Protein AF-A0A7U6KEE7-F1 (afdb_monomer)

Foldseek 3Di:
DVVVVVVVVVVVVVVVVVVVVVVVVVVVVVVVVCDDPDDDDDDDPPDAFADAQQAWEKEWEAEPVGHTLDIDTDHDDPVRGRDGQVRVQVVVVVVCVVCVVVCQLQQWDDKHFPDRDPRYTYIYTYGHNVRHAAQWKWADDPQFIWIAGPVNPHTPDTDPQGLVQDDPSVNSNRHVMDGHHDPVSVVVVVVVRVD

Nearest PDB structures (foldseek):
  2vh2-assembly2_B  TM=4.086E-01  e=2.929E+00  Yersinia enterocolitica
  3r2t-assembly1_B-2  TM=3.592E-01  e=4.517E+00  Staphylococcus aureus subsp. aureus NCTC 8325
  8sqa-assembly1_A  TM=3.709E-01  e=5.785E+00  Escherichia coli

Sequence (195 aa):
MKKAYIYAISFFSVLALFTMLYFISFRMVVENQTAPVLSYTKSDPDSVPVVTSSTKYIVQMYNSNGKKLSEKVLPLPKAYLGLSRQKLTGYLDKLHKKNSKDEAKEGFLSEKIITLGPTDLIVRRTYDINKVSYEYYLTSVDGFIVVYEKDRKTIFDQTDIATTSLGVSDREQLDNGICVKDKRELYFMLESYSS

pLDDT: mean 84.05, std 14.38, range [33.62, 97.0]

Structure (mmCIF, N/CA/C/O backbone):
data_AF-A0A7U6KEE7-F1
#
_entry.id   AF-A0A7U6KEE7-F1
#
loop_
_atom_site.group_PDB
_atom_site.id
_atom_site.type_symbol
_atom_site.label_atom_id
_atom_site.label_alt_id
_atom_site.label_comp_id
_atom_site.label_asym_id
_atom_site.label_entity_id
_atom_site.label_seq_id
_atom_site.pdbx_PDB_ins_code
_atom_site.Cartn_x
_atom_site.Cartn_y
_atom_site.Cartn_z
_atom_site.occupancy
_atom_site.B_iso_or_equiv
_atom_site.auth_seq_id
_atom_site.auth_comp_id
_atom_site.auth_asym_id
_atom_site.auth_atom_id
_atom_site.pdbx_PDB_model_num
ATOM 1 N N . MET A 1 1 ? 59.336 23.519 21.767 1.00 58.94 1 MET A N 1
ATOM 2 C CA . MET A 1 1 ? 58.975 23.224 20.358 1.00 58.94 1 MET A CA 1
ATOM 3 C C . MET A 1 1 ? 58.630 21.754 20.083 1.00 58.94 1 MET A C 1
ATOM 5 O O . MET A 1 1 ? 57.692 21.517 19.340 1.00 58.94 1 MET A O 1
ATOM 9 N N . LYS A 1 2 ? 59.284 20.759 20.710 1.00 58.56 2 LYS A N 1
ATOM 10 C CA . LYS A 1 2 ? 59.030 19.324 20.433 1.00 58.56 2 LYS A CA 1
ATOM 11 C C . LYS A 1 2 ? 57.603 18.827 20.752 1.00 58.56 2 LYS A C 1
ATOM 13 O O . LYS A 1 2 ? 57.068 18.021 20.009 1.00 58.56 2 LYS A O 1
ATOM 18 N N . LYS A 1 3 ? 56.959 19.334 21.816 1.00 60.84 3 LYS A N 1
ATOM 19 C CA . LYS A 1 3 ? 55.602 18.903 22.223 1.00 60.84 3 LYS A CA 1
ATOM 20 C C . LYS A 1 3 ? 54.492 19.393 21.281 1.00 60.84 3 LYS A C 1
ATOM 22 O O . LYS A 1 3 ? 53.560 18.651 21.019 1.00 60.84 3 LYS A O 1
ATOM 27 N N . ALA A 1 4 ? 54.615 20.601 20.726 1.00 71.31 4 ALA A N 1
ATOM 28 C CA . ALA A 1 4 ? 53.635 21.153 19.785 1.00 71.31 4 ALA A CA 1
ATOM 29 C C . ALA A 1 4 ? 53.582 20.363 18.463 1.00 71.31 4 ALA A C 1
ATOM 31 O O . ALA A 1 4 ? 52.510 20.144 17.913 1.00 71.31 4 ALA A O 1
ATOM 32 N N . TYR A 1 5 ? 54.735 19.871 18.001 1.00 77.62 5 TYR A N 1
ATOM 33 C CA . TYR A 1 5 ? 54.832 19.031 16.807 1.00 77.62 5 TYR A CA 1
ATOM 34 C C . TYR A 1 5 ? 54.151 17.665 16.993 1.00 77.62 5 TYR A C 1
ATOM 36 O O . TYR A 1 5 ? 53.479 17.181 16.088 1.00 77.62 5 TYR A O 1
ATOM 44 N N . ILE A 1 6 ? 54.248 17.085 18.195 1.00 76.38 6 ILE A N 1
ATOM 45 C CA . ILE A 1 6 ? 53.581 15.820 18.540 1.00 76.38 6 ILE A CA 1
ATOM 46 C C . ILE A 1 6 ? 52.052 15.962 18.440 1.00 76.38 6 ILE A C 1
ATOM 48 O O . ILE A 1 6 ? 51.403 15.101 17.851 1.00 76.38 6 ILE A O 1
ATOM 52 N N . TYR A 1 7 ? 51.485 17.070 18.931 1.00 78.56 7 TYR A N 1
ATOM 53 C CA . TYR A 1 7 ? 50.042 17.329 18.833 1.00 78.56 7 TYR A CA 1
ATOM 54 C C . TYR A 1 7 ? 49.573 17.640 17.402 1.00 78.56 7 TYR A C 1
ATOM 56 O O . TYR A 1 7 ? 48.477 17.247 17.008 1.00 78.56 7 TYR A O 1
ATOM 64 N N . ALA A 1 8 ? 50.402 18.311 16.598 1.00 75.81 8 ALA A N 1
ATOM 65 C CA . ALA A 1 8 ? 50.080 18.585 15.197 1.00 75.81 8 ALA A CA 1
ATOM 66 C C . ALA A 1 8 ? 50.038 17.296 14.355 1.00 75.81 8 ALA A C 1
ATOM 68 O O . ALA A 1 8 ? 49.132 17.119 13.540 1.00 75.81 8 ALA A O 1
ATOM 69 N N . ILE A 1 9 ? 50.968 16.363 14.592 1.00 80.00 9 ILE A N 1
ATOM 70 C CA . ILE A 1 9 ? 50.970 15.057 13.917 1.00 80.00 9 ILE A CA 1
ATOM 71 C C . ILE A 1 9 ? 49.770 14.214 14.347 1.00 80.00 9 ILE A C 1
ATOM 73 O O . ILE A 1 9 ? 49.131 13.600 13.493 1.00 80.00 9 ILE A O 1
ATOM 77 N N . SER A 1 10 ? 49.429 14.199 15.641 1.00 80.62 10 SER A N 1
ATOM 78 C CA . SER A 1 10 ? 48.272 13.432 16.115 1.00 80.62 10 SER A CA 1
ATOM 79 C C . SER A 1 10 ? 46.950 13.970 15.562 1.00 80.62 10 SER A C 1
ATOM 81 O O . SER A 1 10 ? 46.022 13.206 15.327 1.00 80.62 10 SER A O 1
ATOM 83 N N . PHE A 1 11 ? 46.849 15.279 15.319 1.00 84.69 11 PHE A N 1
ATOM 84 C CA . PHE A 1 11 ? 45.672 15.864 14.677 1.00 84.69 11 PHE A CA 1
ATOM 85 C C . PHE A 1 11 ? 45.544 15.428 13.209 1.00 84.69 11 PHE A C 1
ATOM 87 O O . PHE A 1 11 ? 44.463 15.042 12.762 1.00 84.69 11 PHE A O 1
ATOM 94 N N . PHE A 1 12 ? 46.658 15.421 12.469 1.00 84.19 12 PHE A N 1
ATOM 95 C CA . PHE A 1 12 ? 46.670 14.997 11.067 1.00 84.19 12 PHE A CA 1
ATOM 96 C C . PHE A 1 12 ? 46.399 13.497 10.899 1.00 84.19 12 PHE A C 1
ATOM 98 O O . PHE A 1 12 ? 45.705 13.103 9.961 1.00 84.19 12 PHE A O 1
ATOM 105 N N . SER A 1 13 ? 46.896 12.660 11.816 1.00 82.31 13 SER A N 1
ATOM 106 C CA . SER A 1 13 ? 46.637 11.218 11.778 1.00 82.31 13 SER A CA 1
ATOM 107 C C . SER A 1 13 ? 45.166 10.895 12.033 1.00 82.31 13 SER A C 1
ATOM 109 O O . SER A 1 13 ? 44.601 10.064 11.325 1.00 82.31 13 SER A O 1
ATOM 111 N N . VAL A 1 14 ? 44.517 11.594 12.970 1.00 88.00 14 VAL A N 1
ATOM 112 C CA . VAL A 1 14 ? 43.079 11.444 13.236 1.00 88.00 14 VAL A CA 1
ATOM 113 C C . VAL A 1 14 ? 42.252 11.883 12.027 1.00 88.00 14 VAL A C 1
ATOM 115 O O . VAL A 1 14 ? 41.335 11.166 11.627 1.00 88.00 14 VAL A O 1
ATOM 118 N N . LEU A 1 15 ? 42.600 13.006 11.390 1.00 87.50 15 LEU A N 1
ATOM 119 C CA . LEU A 1 15 ? 41.897 13.483 10.195 1.00 87.50 15 LEU A CA 1
ATOM 120 C C . LEU A 1 15 ? 42.012 12.488 9.028 1.00 87.50 15 LEU A C 1
ATOM 122 O O . LEU A 1 15 ? 41.009 12.171 8.388 1.00 87.50 15 LEU A O 1
ATOM 126 N N . ALA A 1 16 ? 43.207 11.937 8.795 1.00 87.44 16 ALA A N 1
ATOM 127 C CA . ALA A 1 16 ? 43.417 10.902 7.786 1.00 87.44 16 ALA A CA 1
ATOM 128 C C . ALA A 1 16 ? 42.562 9.653 8.069 1.00 87.44 16 ALA A C 1
ATOM 130 O O . ALA A 1 16 ? 41.918 9.124 7.162 1.00 87.44 16 ALA A O 1
ATOM 131 N N . LEU A 1 17 ? 42.475 9.236 9.335 1.00 89.56 17 LEU A N 1
ATOM 132 C CA . LEU A 1 17 ? 41.661 8.099 9.767 1.00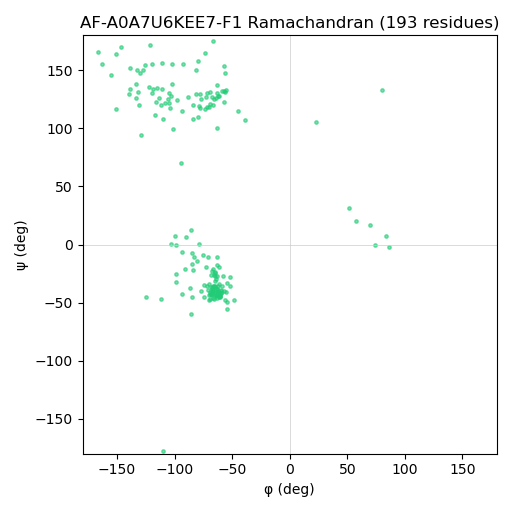 89.56 17 LEU A CA 1
ATOM 133 C C . LEU A 1 17 ? 40.169 8.335 9.481 1.00 89.56 17 LEU A C 1
ATOM 135 O O . LEU A 1 17 ? 39.517 7.476 8.890 1.00 89.56 17 LEU A O 1
ATOM 139 N N . PHE A 1 18 ? 39.645 9.526 9.786 1.00 90.25 18 PHE A N 1
ATOM 140 C CA . PHE A 1 18 ? 38.264 9.896 9.451 1.00 90.25 18 PHE A CA 1
ATOM 141 C C . PHE A 1 18 ? 37.994 9.886 7.943 1.00 90.25 18 PHE A C 1
ATOM 143 O O . PHE A 1 18 ? 36.958 9.375 7.516 1.00 90.25 18 PHE A O 1
ATOM 150 N N . THR A 1 19 ? 38.920 10.388 7.119 1.00 89.44 19 THR A N 1
ATOM 151 C CA . THR A 1 19 ? 38.752 10.348 5.655 1.00 89.44 19 THR A CA 1
ATOM 152 C C . THR A 1 19 ? 38.784 8.924 5.104 1.00 89.44 19 THR A C 1
ATOM 154 O O . THR A 1 19 ? 38.016 8.600 4.198 1.00 89.44 19 THR A O 1
ATOM 157 N N . MET A 1 20 ? 39.609 8.049 5.686 1.00 88.88 20 MET A N 1
ATOM 158 C CA . MET A 1 20 ? 39.683 6.645 5.292 1.00 88.88 20 MET A CA 1
ATOM 159 C C . MET A 1 20 ? 38.400 5.898 5.674 1.00 88.88 20 MET A C 1
ATOM 161 O O . MET A 1 20 ? 37.850 5.171 4.851 1.00 88.88 20 MET A O 1
ATOM 165 N N . LEU A 1 21 ? 37.868 6.137 6.878 1.00 91.00 21 LEU A N 1
ATOM 166 C CA . LEU A 1 21 ? 36.586 5.579 7.326 1.00 91.00 21 LEU A CA 1
ATOM 167 C C . LEU A 1 21 ? 35.412 6.070 6.473 1.00 91.00 21 LEU A C 1
ATOM 169 O O . LEU A 1 21 ? 34.545 5.274 6.106 1.00 91.00 21 LEU A O 1
ATOM 173 N N . TYR A 1 22 ? 35.401 7.356 6.114 1.00 87.44 22 TYR A N 1
ATOM 174 C CA . TYR A 1 22 ? 34.417 7.916 5.188 1.00 87.44 22 TYR A CA 1
ATOM 175 C C . TYR A 1 22 ? 34.500 7.238 3.813 1.00 87.44 22 TYR A C 1
ATOM 177 O O . TYR A 1 22 ? 33.477 6.833 3.263 1.00 87.44 22 TYR A O 1
ATOM 185 N N . PHE A 1 23 ? 35.710 7.032 3.285 1.00 88.88 23 PHE A N 1
ATOM 186 C CA . PHE A 1 23 ? 35.918 6.372 1.995 1.00 88.88 23 PHE A CA 1
ATOM 187 C C . PHE A 1 23 ? 35.508 4.892 2.006 1.00 88.88 23 PHE A C 1
ATOM 189 O O . PHE A 1 23 ? 34.875 4.429 1.059 1.00 88.88 23 PHE A O 1
ATOM 196 N N . ILE A 1 24 ? 35.813 4.154 3.078 1.00 81.38 24 ILE A N 1
ATOM 197 C CA . ILE A 1 24 ? 35.388 2.755 3.256 1.00 81.38 24 ILE A CA 1
ATOM 198 C C . ILE A 1 24 ? 33.863 2.668 3.361 1.00 81.38 24 ILE A C 1
ATOM 200 O O . ILE A 1 24 ? 33.251 1.818 2.720 1.00 81.38 24 ILE A O 1
ATOM 204 N N . SER A 1 25 ? 33.236 3.580 4.109 1.00 81.75 25 SER A N 1
ATOM 205 C CA . SER A 1 25 ? 31.774 3.648 4.225 1.00 81.75 25 SER A CA 1
ATOM 206 C C . SER A 1 25 ? 31.124 3.954 2.873 1.00 81.75 25 SER A C 1
ATOM 208 O O . SER A 1 25 ? 30.162 3.297 2.484 1.00 81.75 25 SER A O 1
ATOM 210 N N . PHE A 1 26 ? 31.690 4.897 2.114 1.00 78.44 26 PHE A N 1
ATOM 211 C CA . PHE A 1 26 ? 31.249 5.210 0.756 1.00 78.44 26 PHE A CA 1
ATOM 212 C C . PHE A 1 26 ? 31.393 4.001 -0.182 1.00 78.44 26 PHE A C 1
ATOM 214 O O . PHE A 1 26 ? 30.456 3.676 -0.907 1.00 78.44 26 PHE A O 1
ATOM 221 N N . ARG A 1 27 ? 32.525 3.284 -0.124 1.00 78.00 27 ARG A N 1
ATOM 222 C CA . ARG A 1 27 ? 32.748 2.042 -0.882 1.00 78.00 27 ARG A CA 1
ATOM 223 C C . ARG A 1 27 ? 31.744 0.955 -0.514 1.00 78.00 27 ARG A C 1
ATOM 225 O O . ARG A 1 27 ? 31.169 0.378 -1.423 1.00 78.00 27 ARG A O 1
ATOM 232 N N . MET A 1 28 ? 31.467 0.737 0.772 1.00 69.75 28 MET A N 1
ATOM 233 C CA . MET A 1 28 ? 30.472 -0.247 1.213 1.00 69.75 28 MET A CA 1
ATOM 234 C C . MET A 1 28 ? 29.047 0.113 0.778 1.00 69.75 28 MET A C 1
ATOM 236 O O . MET A 1 28 ? 28.286 -0.780 0.424 1.00 69.75 28 MET A O 1
ATOM 240 N N . VAL A 1 29 ? 28.673 1.397 0.740 1.00 68.06 29 VAL A N 1
ATOM 241 C CA . VAL A 1 29 ? 27.368 1.831 0.198 1.00 68.06 29 VAL A CA 1
ATOM 242 C C . VAL A 1 29 ? 27.283 1.608 -1.315 1.00 68.06 29 VAL A C 1
ATOM 244 O O . VAL A 1 29 ? 26.225 1.218 -1.805 1.00 68.06 29 VAL A O 1
ATOM 247 N N . VAL A 1 30 ? 28.378 1.825 -2.052 1.00 63.59 30 VAL A N 1
ATOM 248 C CA . VAL A 1 30 ? 28.455 1.542 -3.497 1.00 63.59 30 VAL A CA 1
ATOM 249 C C . VAL A 1 30 ? 28.430 0.031 -3.768 1.00 63.59 30 VAL A C 1
ATOM 251 O O . VAL A 1 30 ? 27.731 -0.414 -4.672 1.00 63.59 30 VAL A O 1
ATOM 254 N N . GLU A 1 31 ? 29.129 -0.765 -2.961 1.00 54.34 31 GLU A N 1
ATOM 255 C CA . GLU A 1 31 ? 29.234 -2.221 -3.113 1.00 54.34 31 GLU A CA 1
ATOM 256 C C . GLU A 1 31 ? 27.951 -2.956 -2.677 1.00 54.34 31 GLU A C 1
ATOM 258 O O . GLU A 1 31 ? 27.515 -3.881 -3.359 1.00 54.34 31 GLU A O 1
ATOM 263 N N . ASN A 1 32 ? 27.242 -2.479 -1.644 1.00 51.09 32 ASN A N 1
ATOM 264 C CA . ASN A 1 32 ? 25.907 -2.984 -1.279 1.00 51.09 32 ASN A CA 1
ATOM 265 C C . ASN A 1 32 ? 24.796 -2.583 -2.270 1.00 51.09 32 ASN A C 1
ATOM 267 O O . ASN A 1 32 ? 23.686 -3.108 -2.178 1.00 51.09 32 ASN A O 1
ATOM 271 N N . GLN A 1 33 ? 25.057 -1.669 -3.212 1.00 47.28 33 GLN A N 1
ATOM 272 C CA . GLN A 1 33 ? 24.157 -1.412 -4.347 1.00 47.28 33 GLN A CA 1
ATOM 273 C C . GLN A 1 33 ? 24.410 -2.373 -5.520 1.00 47.28 33 GLN A C 1
ATOM 275 O O . GLN A 1 33 ? 23.528 -2.553 -6.359 1.00 47.28 33 GLN A O 1
ATOM 280 N N . THR A 1 34 ? 25.560 -3.051 -5.553 1.00 41.91 34 THR A N 1
ATOM 281 C CA . THR A 1 34 ? 25.852 -4.147 -6.484 1.00 41.91 34 THR A CA 1
ATOM 282 C C . THR A 1 34 ? 25.528 -5.499 -5.848 1.00 41.91 34 THR A C 1
ATOM 284 O O . THR A 1 34 ? 26.407 -6.301 -5.551 1.00 41.91 34 THR A O 1
ATOM 287 N N . ALA A 1 35 ? 24.236 -5.778 -5.655 1.00 43.38 35 ALA A N 1
ATOM 288 C CA . ALA A 1 35 ? 23.765 -7.160 -5.549 1.00 43.38 35 ALA A CA 1
ATOM 289 C C . ALA A 1 35 ? 24.185 -7.942 -6.819 1.00 43.38 35 ALA A C 1
ATOM 291 O O . ALA A 1 35 ? 24.276 -7.333 -7.892 1.00 43.38 35 ALA A O 1
ATOM 292 N N . PRO A 1 36 ? 24.467 -9.259 -6.733 1.00 36.31 36 PRO A N 1
ATOM 293 C CA . PRO A 1 36 ? 25.058 -10.018 -7.830 1.00 36.31 36 PRO A CA 1
ATOM 294 C C . PRO A 1 36 ? 24.187 -9.907 -9.080 1.00 36.31 36 PRO A C 1
ATOM 296 O O . PRO A 1 36 ? 23.001 -10.239 -9.062 1.00 36.31 36 PRO A O 1
ATOM 299 N N . VAL A 1 37 ? 24.790 -9.425 -10.167 1.00 40.38 37 VAL A N 1
ATOM 300 C CA . VAL A 1 37 ? 24.161 -9.369 -11.483 1.00 40.38 37 VAL A CA 1
ATOM 301 C C . VAL A 1 37 ? 23.885 -10.804 -11.920 1.00 40.38 37 VAL A C 1
ATOM 303 O O . VAL A 1 37 ? 24.784 -11.519 -12.359 1.00 40.38 37 VAL A O 1
ATOM 306 N N . LEU A 1 38 ? 22.635 -11.239 -11.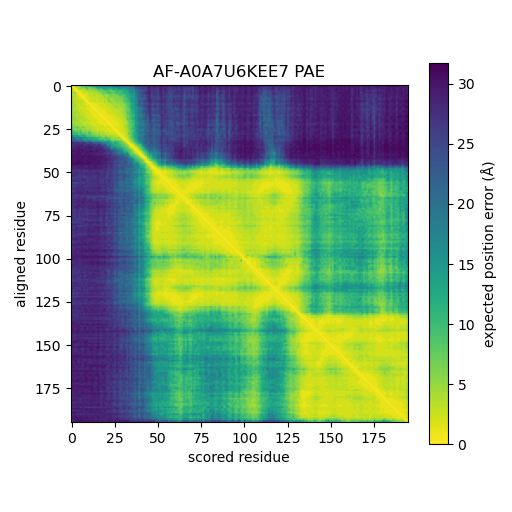759 1.00 35.12 38 LEU A N 1
ATOM 307 C CA . LEU A 1 38 ? 22.155 -12.480 -12.343 1.00 35.12 38 LEU A CA 1
ATOM 308 C C . LEU A 1 38 ? 22.247 -12.338 -13.869 1.00 35.12 38 LEU A C 1
ATOM 310 O O . LEU A 1 38 ? 21.793 -11.351 -14.444 1.00 35.12 38 LEU A O 1
ATOM 314 N N . SER A 1 39 ? 22.889 -13.313 -14.500 1.00 33.62 39 SER A N 1
ATOM 315 C CA . SER A 1 39 ? 23.199 -13.375 -15.927 1.00 33.62 39 SER A CA 1
ATOM 316 C C . SER A 1 39 ? 22.024 -12.978 -16.830 1.00 33.62 39 SER A C 1
ATOM 318 O O . SER A 1 39 ? 21.029 -13.702 -16.912 1.00 33.62 39 SER A O 1
ATOM 320 N N . TYR A 1 40 ? 22.169 -11.878 -17.572 1.00 36.38 40 TYR A N 1
ATOM 321 C CA . TYR A 1 40 ? 21.265 -11.530 -18.665 1.00 36.38 40 TYR A CA 1
ATOM 322 C C . TYR A 1 40 ? 21.535 -12.457 -19.856 1.00 36.38 40 TYR A C 1
ATOM 324 O O . TYR A 1 40 ? 22.627 -12.473 -20.427 1.00 36.38 40 TYR A O 1
ATOM 332 N N . THR A 1 41 ? 20.540 -13.264 -20.220 1.00 34.00 41 THR A N 1
ATOM 333 C CA . THR A 1 41 ? 20.536 -14.008 -21.483 1.00 34.00 41 THR A CA 1
ATOM 334 C C . THR A 1 41 ? 20.523 -13.011 -22.646 1.00 34.00 41 THR A C 1
ATOM 336 O O . THR A 1 41 ? 19.818 -12.010 -22.591 1.00 34.00 41 THR A O 1
ATOM 339 N N . LYS A 1 42 ? 21.334 -13.283 -23.677 1.00 41.91 42 LYS A N 1
ATOM 340 C CA . LYS A 1 42 ? 21.553 -12.458 -24.879 1.00 41.91 42 LYS A CA 1
ATOM 341 C C . LYS A 1 42 ? 20.274 -11.793 -25.422 1.00 41.91 42 LYS A C 1
ATOM 343 O O . LYS A 1 42 ? 19.489 -12.440 -26.108 1.00 41.91 42 LYS A O 1
ATOM 348 N N . SER A 1 43 ? 20.159 -10.484 -25.240 1.00 39.09 43 SER A N 1
ATOM 349 C CA . SER A 1 43 ? 19.421 -9.586 -26.130 1.00 39.09 43 SER A CA 1
ATOM 350 C C . SER A 1 43 ? 20.082 -8.212 -26.063 1.00 39.09 43 SER A C 1
ATOM 352 O O . SER A 1 43 ? 20.155 -7.634 -24.987 1.00 39.09 43 SER A O 1
ATOM 354 N N . ASP A 1 44 ? 20.625 -7.783 -27.199 1.00 47.34 44 ASP A N 1
ATOM 355 C CA . ASP A 1 44 ? 21.104 -6.443 -27.562 1.00 47.34 44 ASP A CA 1
ATOM 356 C C . ASP A 1 44 ? 21.491 -5.474 -26.407 1.00 47.34 44 ASP A C 1
ATOM 358 O O . ASP A 1 44 ? 20.600 -4.920 -25.751 1.00 47.34 44 ASP A O 1
ATOM 362 N N . PRO A 1 45 ? 22.798 -5.237 -26.152 1.00 43.88 45 PRO A N 1
ATOM 363 C CA . PRO A 1 45 ? 23.294 -4.444 -25.018 1.00 43.88 45 PRO A CA 1
ATOM 364 C C . PRO A 1 45 ? 22.872 -2.962 -25.013 1.00 43.88 45 PRO A C 1
ATOM 366 O O . PRO A 1 45 ? 23.026 -2.314 -23.979 1.00 43.88 45 PRO A O 1
ATOM 369 N N . ASP A 1 46 ? 22.290 -2.452 -26.103 1.00 51.12 46 ASP A N 1
ATOM 370 C CA . ASP A 1 46 ? 21.780 -1.075 -26.214 1.00 51.12 46 ASP A CA 1
ATOM 371 C C . ASP A 1 46 ? 20.243 -0.968 -26.096 1.00 51.12 46 ASP A C 1
ATOM 373 O O . ASP A 1 46 ? 19.669 0.125 -26.167 1.00 51.12 46 ASP A O 1
ATOM 377 N N . SER A 1 47 ? 19.537 -2.088 -25.905 1.00 62.09 47 SER A N 1
ATOM 378 C CA . SER A 1 47 ? 18.073 -2.087 -25.844 1.00 62.09 47 SER A CA 1
ATOM 379 C C . SER A 1 47 ? 17.552 -1.608 -24.480 1.00 62.09 47 SER A C 1
ATOM 381 O O . SER A 1 47 ? 17.813 -2.187 -23.427 1.00 62.09 47 SER A O 1
ATOM 383 N N . VAL A 1 48 ? 16.786 -0.511 -24.486 1.00 72.50 48 VAL A N 1
ATOM 384 C CA . VAL A 1 48 ? 16.150 0.029 -23.273 1.00 72.50 48 VAL A CA 1
ATOM 385 C C . VAL A 1 48 ? 15.183 -1.020 -22.703 1.00 72.50 48 VAL A C 1
ATOM 387 O O . VAL A 1 48 ? 14.300 -1.462 -23.441 1.00 72.50 48 VAL A O 1
ATOM 390 N N . PRO A 1 49 ? 15.267 -1.382 -21.406 1.00 81.62 49 PRO A N 1
ATOM 391 C CA . PRO A 1 49 ? 14.368 -2.364 -20.807 1.00 81.62 49 PRO A CA 1
ATOM 392 C C . PRO A 1 49 ? 12.893 -1.986 -20.987 1.00 81.62 49 PRO A C 1
ATOM 394 O O . PRO A 1 49 ? 12.485 -0.847 -20.715 1.00 81.62 49 PRO A O 1
ATOM 397 N N . VAL A 1 50 ? 12.089 -2.959 -21.419 1.00 90.56 50 VAL A N 1
ATOM 398 C CA . VAL A 1 50 ? 10.636 -2.841 -21.596 1.00 90.56 50 VAL A CA 1
ATOM 399 C C . VAL A 1 50 ? 9.909 -3.943 -20.839 1.00 90.56 50 VAL A C 1
ATOM 401 O O . VAL A 1 50 ? 10.447 -5.023 -20.609 1.00 90.56 50 VAL A O 1
ATOM 404 N N . VAL A 1 51 ? 8.660 -3.678 -20.470 1.00 90.12 51 VAL A N 1
ATOM 405 C CA . VAL A 1 51 ? 7.789 -4.678 -19.846 1.00 90.12 51 VAL A CA 1
ATOM 406 C C . VAL A 1 51 ? 7.407 -5.752 -20.869 1.00 90.12 51 VAL A C 1
ATOM 408 O O . VAL A 1 51 ? 6.937 -5.439 -21.963 1.00 90.12 51 VAL A O 1
ATOM 411 N N . THR A 1 52 ? 7.544 -7.021 -20.501 1.00 90.00 52 THR A N 1
ATOM 412 C CA . THR A 1 52 ? 7.200 -8.177 -21.345 1.00 90.00 52 THR A CA 1
ATOM 413 C C . THR A 1 52 ? 6.148 -9.053 -20.668 1.00 90.00 52 THR A C 1
ATOM 415 O O . THR A 1 52 ? 5.817 -8.855 -19.502 1.00 90.00 52 THR A O 1
ATOM 418 N N . SER A 1 53 ? 5.613 -10.049 -21.377 1.00 87.50 53 SER A N 1
ATOM 419 C CA . SER A 1 53 ? 4.636 -10.992 -20.810 1.00 87.50 53 SER A CA 1
ATOM 420 C C . SER A 1 53 ? 5.204 -11.863 -19.688 1.00 87.50 53 SER A C 1
ATOM 422 O O . SER A 1 53 ? 4.441 -12.356 -18.864 1.00 87.50 53 SER A O 1
ATOM 424 N N . SER A 1 54 ? 6.525 -12.059 -19.652 1.00 86.88 54 SER A N 1
ATOM 425 C CA . SER A 1 54 ? 7.222 -12.776 -18.579 1.00 86.88 54 SER A CA 1
ATOM 426 C C . SER A 1 54 ? 7.566 -11.890 -17.381 1.00 86.88 54 SER A C 1
ATOM 428 O O . SER A 1 54 ? 8.038 -12.404 -16.371 1.00 86.88 54 SER A O 1
ATOM 430 N N . THR A 1 55 ? 7.352 -10.573 -17.471 1.00 89.00 55 THR A N 1
ATOM 431 C CA . THR A 1 55 ? 7.667 -9.648 -16.384 1.00 89.00 55 THR A CA 1
ATOM 432 C C . THR A 1 55 ? 6.674 -9.819 -15.233 1.00 89.00 55 THR A C 1
ATOM 434 O O . THR A 1 55 ? 5.475 -9.576 -15.376 1.00 89.00 55 THR A O 1
ATOM 437 N N . LYS A 1 56 ? 7.173 -10.197 -14.058 1.00 95.31 56 LYS A N 1
ATOM 438 C CA . LYS A 1 56 ? 6.414 -10.233 -12.812 1.00 95.31 56 LYS A CA 1
ATOM 439 C C . LYS A 1 56 ? 6.163 -8.806 -12.328 1.00 95.31 56 LYS A C 1
ATOM 441 O O . LYS A 1 56 ? 7.095 -8.019 -12.170 1.00 95.31 56 LYS A O 1
ATOM 446 N N . TYR A 1 57 ? 4.900 -8.481 -12.068 1.00 95.56 57 TYR A N 1
ATOM 447 C CA . TYR A 1 57 ? 4.516 -7.184 -11.526 1.00 95.56 57 TYR A CA 1
ATOM 448 C C . TYR A 1 57 ? 4.427 -7.248 -10.003 1.00 95.56 57 TYR A C 1
ATOM 450 O O . TYR A 1 57 ? 3.598 -7.963 -9.442 1.00 95.56 57 TYR A O 1
ATOM 458 N N . ILE A 1 58 ? 5.305 -6.506 -9.338 1.00 95.25 58 ILE A N 1
ATOM 459 C CA . ILE A 1 58 ? 5.427 -6.470 -7.884 1.00 95.25 58 ILE A CA 1
ATOM 460 C C . ILE A 1 58 ? 5.087 -5.059 -7.421 1.00 95.25 58 ILE A C 1
ATOM 462 O O . ILE A 1 58 ? 5.728 -4.086 -7.828 1.00 95.25 58 ILE A O 1
ATOM 466 N N . VAL A 1 59 ? 4.094 -4.944 -6.543 1.00 95.50 59 VAL A N 1
ATOM 467 C CA . VAL A 1 59 ? 3.713 -3.675 -5.924 1.00 95.50 59 VAL A CA 1
ATOM 468 C C . VAL A 1 59 ? 4.135 -3.675 -4.468 1.00 95.50 59 VAL A C 1
ATOM 470 O O . VAL A 1 59 ? 3.710 -4.520 -3.682 1.00 95.50 59 VAL A O 1
ATOM 473 N N . GLN A 1 60 ? 4.959 -2.698 -4.107 1.00 93.00 60 GLN A N 1
ATOM 474 C CA . GLN A 1 60 ? 5.380 -2.443 -2.737 1.00 93.00 60 GLN A CA 1
ATOM 475 C C . GLN A 1 60 ? 4.618 -1.251 -2.174 1.00 93.00 60 GLN A C 1
ATOM 477 O O . GLN A 1 60 ? 4.630 -0.172 -2.766 1.00 93.00 60 GLN A O 1
ATOM 482 N N . MET A 1 61 ? 4.006 -1.417 -1.008 1.00 90.44 61 MET A N 1
ATOM 483 C CA . MET A 1 61 ? 3.292 -0.350 -0.312 1.00 90.44 61 MET A CA 1
ATOM 484 C C . MET A 1 61 ? 4.129 0.139 0.864 1.00 90.44 61 MET A C 1
ATOM 486 O O . MET A 1 61 ? 4.625 -0.661 1.658 1.00 90.44 61 MET A O 1
ATOM 490 N N . TYR A 1 62 ? 4.294 1.453 0.970 1.00 90.19 62 TYR A N 1
ATOM 491 C CA . TYR A 1 62 ? 5.075 2.106 2.016 1.00 90.19 62 TYR A CA 1
ATOM 492 C C . TYR A 1 62 ? 4.281 3.234 2.663 1.00 90.19 62 TYR A C 1
ATOM 494 O O . TYR A 1 62 ? 3.514 3.928 1.997 1.00 90.19 62 TYR A O 1
ATOM 502 N N . ASN A 1 63 ? 4.520 3.453 3.950 1.00 89.06 63 ASN A N 1
ATOM 503 C CA . ASN A 1 63 ? 4.116 4.671 4.636 1.00 89.06 63 ASN A CA 1
ATOM 504 C C . ASN A 1 63 ? 5.118 5.806 4.325 1.00 89.06 63 ASN A C 1
ATOM 506 O O . ASN A 1 63 ? 6.275 5.558 3.970 1.00 89.06 63 ASN A O 1
ATOM 510 N N . SER A 1 64 ? 4.690 7.054 4.475 1.00 90.81 64 SER A N 1
ATOM 511 C CA . SER A 1 64 ? 5.473 8.278 4.301 1.00 90.81 64 SER A CA 1
ATOM 512 C C . SER A 1 64 ? 6.700 8.331 5.218 1.00 90.81 64 SER A C 1
ATOM 514 O O . SER A 1 64 ? 7.714 8.916 4.848 1.00 90.81 64 SER A O 1
ATOM 516 N N . ASN A 1 65 ? 6.648 7.648 6.367 1.00 87.06 65 ASN A N 1
ATOM 517 C CA . ASN A 1 65 ? 7.775 7.474 7.287 1.00 87.06 65 ASN A CA 1
ATOM 518 C C . ASN A 1 65 ? 8.792 6.394 6.854 1.00 87.06 65 ASN A C 1
ATOM 520 O O . ASN A 1 65 ? 9.754 6.138 7.573 1.00 87.06 65 ASN A O 1
ATOM 524 N N . GLY A 1 66 ? 8.583 5.737 5.709 1.00 84.19 66 GLY A N 1
ATOM 525 C CA . GLY A 1 66 ? 9.476 4.708 5.176 1.00 84.19 66 GLY A CA 1
ATOM 526 C C . GLY A 1 66 ? 9.217 3.288 5.689 1.00 84.19 66 GLY A C 1
ATOM 527 O O . GLY A 1 66 ? 9.871 2.359 5.211 1.00 84.19 66 GLY A O 1
ATOM 528 N N . LYS A 1 67 ? 8.247 3.075 6.592 1.00 83.62 67 LYS A N 1
ATOM 529 C CA . LYS A 1 67 ? 7.822 1.724 6.998 1.00 83.62 67 LYS A CA 1
ATOM 530 C C . LYS A 1 67 ? 7.175 1.010 5.805 1.00 83.62 67 LYS A C 1
ATOM 532 O O . LYS A 1 67 ? 6.218 1.524 5.221 1.00 83.62 67 LYS A O 1
ATOM 537 N N . LYS A 1 68 ? 7.677 -0.179 5.455 1.00 82.62 68 LYS A N 1
ATOM 538 C CA . LYS A 1 68 ? 7.029 -1.067 4.479 1.00 82.62 68 LYS A CA 1
ATOM 539 C C . LYS A 1 68 ? 5.720 -1.575 5.085 1.00 82.62 68 LYS A C 1
ATOM 541 O O . LYS A 1 68 ? 5.725 -2.075 6.205 1.00 82.62 68 LYS A O 1
ATOM 546 N N . LEU A 1 69 ? 4.623 -1.400 4.358 1.00 79.88 69 LEU A N 1
ATOM 547 C CA . LEU A 1 69 ? 3.291 -1.849 4.763 1.00 79.88 69 LEU A CA 1
ATOM 548 C C . LEU A 1 69 ? 2.983 -3.233 4.196 1.00 79.88 69 LEU A C 1
ATOM 550 O O . LEU A 1 69 ? 2.417 -4.064 4.886 1.00 79.88 69 LEU A O 1
ATOM 554 N N . SER A 1 70 ? 3.338 -3.471 2.930 1.00 85.25 70 SER A N 1
ATOM 555 C CA . SER A 1 70 ? 3.098 -4.752 2.260 1.00 85.25 70 SER A CA 1
ATOM 556 C C . SER A 1 70 ? 3.896 -4.852 0.956 1.00 85.25 70 SER A C 1
ATOM 558 O O . SER A 1 70 ? 4.396 -3.853 0.428 1.00 85.25 70 SER A O 1
ATOM 560 N N . GLU A 1 71 ? 4.000 -6.059 0.414 1.00 90.12 71 GLU A N 1
ATOM 561 C CA . GLU A 1 71 ? 4.449 -6.335 -0.947 1.00 90.12 71 GLU A CA 1
ATOM 562 C C . GLU A 1 71 ? 3.595 -7.447 -1.542 1.00 90.12 71 GLU A C 1
ATOM 564 O O . GLU A 1 71 ? 3.404 -8.488 -0.918 1.00 90.12 71 GLU A O 1
ATOM 569 N N . LYS A 1 72 ? 3.069 -7.221 -2.746 1.00 88.19 72 LYS A N 1
ATOM 570 C CA . LYS A 1 72 ? 2.183 -8.170 -3.420 1.00 88.19 72 LYS A CA 1
ATOM 571 C C . LYS A 1 72 ? 2.605 -8.343 -4.872 1.00 88.19 72 LYS A C 1
ATOM 573 O O . LYS A 1 72 ? 2.915 -7.371 -5.562 1.00 88.19 72 LYS A O 1
ATOM 578 N N . VAL A 1 73 ? 2.589 -9.589 -5.337 1.00 91.62 73 VAL A N 1
ATOM 579 C CA . VAL A 1 73 ? 2.693 -9.910 -6.763 1.00 91.62 73 VAL A CA 1
ATOM 580 C C . VAL A 1 73 ? 1.297 -9.792 -7.356 1.00 91.62 73 VAL A C 1
ATOM 582 O O . VAL A 1 73 ? 0.384 -10.489 -6.918 1.00 91.62 73 VAL A O 1
ATOM 585 N N . LEU A 1 74 ? 1.126 -8.902 -8.328 1.00 91.94 74 LEU A N 1
ATOM 586 C CA . LEU A 1 74 ? -0.158 -8.648 -8.972 1.00 91.94 74 LEU A CA 1
ATOM 587 C C . LEU A 1 74 ? -0.150 -9.140 -10.426 1.00 91.94 74 LEU A C 1
ATOM 589 O O . LEU A 1 74 ? 0.914 -9.225 -11.047 1.00 91.94 74 LEU A O 1
ATOM 593 N N . PRO A 1 75 ? -1.326 -9.434 -11.006 1.00 92.88 75 PRO A N 1
ATOM 594 C CA . PRO A 1 75 ? -1.441 -9.680 -12.437 1.00 92.88 75 PRO A CA 1
ATOM 595 C C . PRO A 1 75 ? -0.908 -8.488 -13.235 1.00 92.88 75 PRO A C 1
ATOM 597 O O . PRO A 1 75 ? -1.283 -7.344 -12.972 1.00 92.88 75 PRO A O 1
ATOM 600 N N . LEU A 1 76 ? -0.044 -8.751 -14.217 1.00 92.88 76 LEU A N 1
ATOM 601 C CA . LEU A 1 76 ? 0.530 -7.706 -15.060 1.00 92.88 76 LEU A CA 1
ATOM 602 C C . LEU A 1 76 ? -0.567 -7.065 -15.934 1.00 92.88 76 LEU A C 1
ATOM 604 O O . LEU A 1 76 ? -1.178 -7.761 -16.754 1.00 92.88 76 LEU A O 1
ATOM 608 N N . PRO A 1 77 ? -0.813 -5.747 -15.826 1.00 93.19 77 PRO A N 1
ATOM 609 C CA . PRO A 1 77 ? -1.769 -5.073 -16.692 1.00 93.19 77 PRO A CA 1
ATOM 610 C C . PRO A 1 77 ? -1.321 -5.129 -18.153 1.00 93.19 77 PRO A C 1
ATOM 612 O O . PRO A 1 77 ? -0.203 -4.738 -18.487 1.00 93.19 77 PRO A O 1
ATOM 61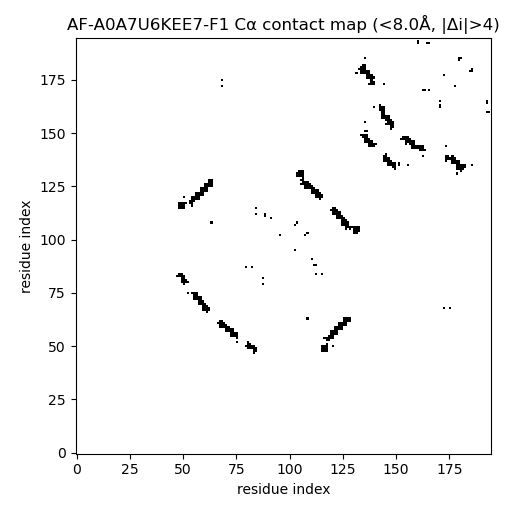5 N N . LYS A 1 78 ? -2.220 -5.538 -19.058 1.00 92.31 78 LYS A N 1
ATOM 616 C CA . LYS A 1 78 ? -1.925 -5.608 -20.505 1.00 92.31 78 LYS A CA 1
ATOM 617 C C . LYS A 1 78 ? -1.422 -4.278 -21.072 1.00 92.31 78 LYS A C 1
ATOM 619 O O . LYS A 1 78 ? -0.581 -4.276 -21.961 1.00 92.31 78 LYS A O 1
ATOM 624 N N . ALA A 1 79 ? -1.905 -3.158 -20.530 1.00 92.25 79 ALA A N 1
ATOM 625 C CA . ALA A 1 79 ? -1.492 -1.815 -20.929 1.00 92.25 79 ALA A CA 1
ATOM 626 C C . ALA A 1 79 ? -0.005 -1.520 -20.665 1.00 92.25 79 ALA A C 1
ATOM 628 O O . ALA A 1 79 ? 0.520 -0.568 -21.232 1.00 92.25 79 ALA A O 1
ATOM 629 N N . TYR A 1 80 ? 0.667 -2.299 -19.809 1.00 92.81 80 TYR A N 1
ATOM 630 C CA . TYR A 1 80 ? 2.079 -2.086 -19.494 1.00 92.81 80 TYR A CA 1
ATOM 631 C C . TYR A 1 80 ? 3.002 -2.745 -20.519 1.00 92.81 80 TYR A C 1
ATOM 633 O O . TYR A 1 80 ? 4.146 -2.322 -20.638 1.00 92.81 80 TYR A O 1
ATOM 641 N N . LEU A 1 81 ? 2.526 -3.745 -21.268 1.00 92.12 81 LEU A N 1
ATOM 642 C CA . LEU A 1 81 ? 3.339 -4.507 -22.217 1.00 92.12 81 LEU A CA 1
ATOM 643 C C . LEU A 1 81 ? 3.991 -3.597 -23.269 1.00 92.12 81 LEU A C 1
ATOM 645 O O . LEU A 1 81 ? 3.343 -2.745 -23.874 1.00 92.12 81 LEU A O 1
ATOM 649 N N . GLY A 1 82 ? 5.292 -3.785 -23.483 1.00 88.25 82 GLY A N 1
ATOM 650 C CA . GLY A 1 82 ? 6.108 -3.005 -24.413 1.00 88.25 82 GLY A CA 1
ATOM 651 C C . GLY A 1 82 ? 6.441 -1.587 -23.938 1.00 88.25 82 GLY A C 1
ATOM 652 O O . GLY A 1 82 ? 7.126 -0.852 -24.655 1.00 88.25 82 GLY A O 1
ATOM 653 N N . LEU A 1 83 ? 5.985 -1.166 -22.752 1.00 90.44 83 LEU A N 1
ATOM 654 C CA . LEU A 1 83 ? 6.330 0.151 -22.226 1.00 90.44 83 LEU A CA 1
ATOM 655 C C . LEU A 1 83 ? 7.748 0.147 -21.651 1.00 90.44 83 LEU A C 1
ATOM 657 O O . LEU A 1 83 ? 8.105 -0.687 -20.820 1.00 90.44 83 LEU A O 1
ATOM 661 N N . SER A 1 84 ? 8.544 1.131 -22.074 1.00 91.44 84 SER A N 1
ATOM 662 C CA . SER A 1 84 ? 9.800 1.483 -21.413 1.00 91.44 84 SER A CA 1
ATOM 663 C C . SER A 1 84 ? 9.525 2.216 -20.103 1.00 91.44 84 SER A C 1
ATOM 665 O O . SER A 1 84 ? 8.432 2.751 -19.898 1.00 91.44 84 SER A O 1
ATOM 667 N N . ARG A 1 85 ? 10.543 2.329 -19.242 1.00 90.50 85 ARG A N 1
ATOM 668 C CA . ARG A 1 85 ? 10.449 3.059 -17.965 1.00 90.50 85 ARG A CA 1
ATOM 669 C C . ARG A 1 85 ? 9.822 4.446 -18.124 1.00 90.50 85 ARG A C 1
ATOM 671 O O . ARG A 1 85 ? 8.895 4.776 -17.400 1.00 90.50 85 ARG A O 1
ATOM 678 N N . GLN A 1 86 ? 10.280 5.231 -19.101 1.00 90.25 86 GLN A N 1
ATOM 679 C CA . GLN A 1 86 ? 9.778 6.588 -19.334 1.00 90.25 86 GLN A CA 1
ATOM 680 C C . GLN A 1 86 ? 8.296 6.600 -19.739 1.00 90.25 86 GLN A C 1
ATOM 682 O O . GLN A 1 86 ? 7.521 7.405 -19.222 1.00 90.25 86 GLN A O 1
ATOM 687 N N . LYS A 1 87 ? 7.888 5.700 -20.645 1.00 92.50 87 LYS A N 1
ATOM 688 C CA . LYS A 1 87 ? 6.490 5.600 -21.091 1.00 92.50 87 LYS A CA 1
ATOM 689 C C . LYS A 1 87 ? 5.578 5.107 -19.971 1.00 92.50 87 LYS A C 1
ATOM 691 O O . LYS A 1 87 ? 4.480 5.635 -19.823 1.00 92.50 87 LYS A O 1
ATOM 696 N N . LEU A 1 88 ? 6.039 4.135 -19.183 1.00 93.44 88 LEU A N 1
ATOM 697 C CA . LEU A 1 88 ? 5.293 3.605 -18.049 1.00 93.44 88 LEU A CA 1
ATOM 698 C C . LEU A 1 88 ? 5.117 4.670 -16.963 1.00 93.44 88 LEU A C 1
ATOM 700 O O . LEU A 1 88 ? 3.989 4.890 -16.544 1.00 93.44 88 LEU A O 1
ATOM 704 N N . THR A 1 89 ? 6.170 5.405 -16.587 1.00 92.62 89 THR A N 1
ATOM 705 C CA . THR A 1 89 ? 6.045 6.534 -15.645 1.00 92.62 89 THR A CA 1
ATOM 706 C C . THR A 1 89 ? 4.992 7.534 -16.125 1.00 92.62 89 THR A C 1
ATOM 708 O O . THR A 1 89 ? 4.063 7.849 -15.390 1.00 92.62 89 THR A O 1
ATOM 711 N N . GLY A 1 90 ? 5.063 7.958 -17.392 1.00 91.94 90 GLY A N 1
ATOM 712 C CA . GLY A 1 90 ? 4.082 8.894 -17.944 1.00 91.94 90 GLY A CA 1
ATOM 713 C C . GLY A 1 90 ? 2.656 8.332 -18.023 1.00 91.94 90 GLY A C 1
ATOM 714 O O . GLY A 1 90 ? 1.691 9.096 -17.986 1.00 91.94 90 GLY A O 1
ATOM 715 N N . TYR A 1 91 ? 2.498 7.012 -18.141 1.00 91.81 91 TYR A N 1
ATOM 716 C CA . TYR A 1 91 ? 1.197 6.349 -18.072 1.00 91.81 91 TYR A CA 1
ATOM 717 C C . TYR A 1 91 ? 0.628 6.384 -16.647 1.00 91.81 91 TY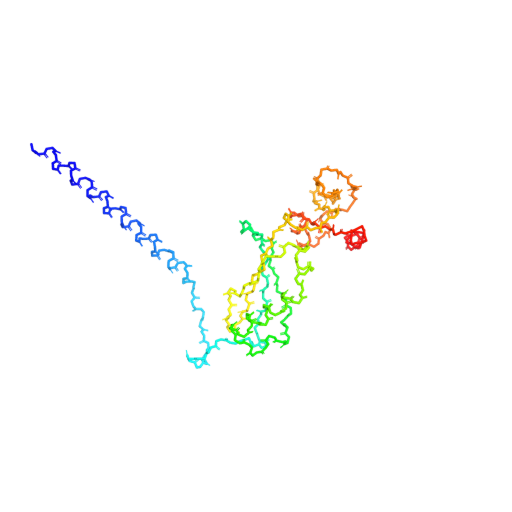R A C 1
ATOM 719 O O . TYR A 1 91 ? -0.520 6.795 -16.470 1.00 91.81 91 TYR A O 1
ATOM 727 N N . LEU A 1 92 ? 1.437 6.029 -15.645 1.00 92.19 92 LEU A N 1
ATOM 728 C CA . LEU A 1 92 ? 1.047 6.064 -14.231 1.00 92.19 92 LEU A CA 1
ATOM 729 C C . LEU A 1 92 ? 0.678 7.492 -13.799 1.00 92.19 92 LEU A C 1
ATOM 731 O O . LEU A 1 92 ? -0.401 7.714 -13.255 1.00 92.19 92 LEU A O 1
ATOM 735 N N . ASP A 1 93 ? 1.475 8.494 -14.182 1.00 90.44 93 ASP A N 1
ATOM 736 C CA . ASP A 1 93 ? 1.185 9.907 -13.895 1.00 90.44 93 ASP A CA 1
ATOM 737 C C . ASP A 1 93 ? -0.180 10.357 -14.444 1.00 90.44 93 ASP A C 1
ATOM 739 O O . ASP A 1 93 ? -0.918 11.108 -13.797 1.00 90.44 93 ASP A O 1
ATOM 743 N N . LYS A 1 94 ? -0.544 9.903 -15.651 1.00 91.06 94 LYS A N 1
ATOM 744 C CA . LYS A 1 94 ? -1.859 10.192 -16.244 1.00 91.06 94 LYS A CA 1
ATOM 745 C C . LYS A 1 94 ? -2.988 9.510 -15.475 1.00 91.06 94 LYS A C 1
ATOM 747 O O . LYS A 1 94 ? -4.044 10.122 -15.311 1.00 91.06 94 LYS A O 1
ATOM 752 N N . LEU A 1 95 ? -2.780 8.278 -15.009 1.00 88.62 95 LEU A N 1
ATOM 753 C CA . LEU A 1 95 ? -3.761 7.572 -14.186 1.00 88.62 95 LEU A CA 1
ATOM 754 C C . LEU A 1 95 ? -4.007 8.295 -12.858 1.00 88.62 95 LEU A C 1
ATOM 756 O O . LEU A 1 95 ? -5.164 8.539 -12.517 1.00 88.62 95 LEU A O 1
ATOM 760 N N . HIS A 1 96 ? -2.955 8.722 -12.159 1.00 86.19 96 HIS A N 1
ATOM 761 C CA . HIS A 1 96 ? -3.103 9.437 -10.885 1.00 86.19 96 HIS A CA 1
ATOM 762 C C . HIS A 1 96 ? -3.829 10.770 -11.046 1.00 86.19 96 HIS A C 1
ATOM 764 O O . HIS A 1 96 ? -4.708 11.111 -10.256 1.00 86.19 96 HIS A O 1
ATOM 770 N N . LYS A 1 97 ? -3.555 11.513 -12.127 1.00 87.50 97 LYS A N 1
ATOM 771 C CA . LYS A 1 97 ? -4.310 12.744 -12.421 1.00 87.50 97 LYS A CA 1
ATOM 772 C C . LYS A 1 97 ? -5.808 12.486 -12.573 1.00 87.50 97 LYS A C 1
ATOM 774 O O . LYS A 1 97 ? -6.606 13.320 -12.156 1.00 87.50 97 LYS A O 1
ATOM 779 N N . LYS A 1 98 ? -6.192 11.342 -13.144 1.00 88.12 98 LYS A N 1
ATOM 780 C CA . LYS A 1 98 ? -7.599 10.949 -13.290 1.00 88.12 98 LYS A CA 1
ATOM 781 C C . LYS A 1 98 ? -8.235 10.566 -11.946 1.00 88.12 98 LYS A C 1
ATOM 783 O O . LYS A 1 98 ? -9.381 10.934 -11.708 1.00 88.12 98 LYS A O 1
ATOM 788 N N . ASN A 1 99 ? -7.495 9.877 -11.077 1.00 84.19 99 ASN A N 1
ATOM 789 C CA . ASN A 1 99 ? -8.010 9.298 -9.828 1.00 84.19 99 ASN A CA 1
ATOM 790 C C . ASN A 1 99 ? -7.715 10.142 -8.569 1.00 84.19 99 ASN A C 1
ATOM 792 O O . ASN A 1 99 ? -7.996 9.710 -7.453 1.00 84.19 99 ASN A O 1
ATOM 796 N N . SER A 1 100 ? -7.180 11.356 -8.732 1.00 82.69 100 SER A N 1
ATOM 797 C CA . SER A 1 100 ? -6.592 12.165 -7.655 1.00 82.69 100 SER A CA 1
ATOM 798 C C . SER A 1 100 ? -7.478 12.360 -6.416 1.00 82.69 100 SER A C 1
ATOM 800 O O . SER A 1 100 ? -6.953 12.386 -5.306 1.00 82.69 100 SER A O 1
ATOM 802 N N . LYS A 1 101 ? -8.807 12.477 -6.566 1.00 81.94 101 LYS A N 1
ATOM 803 C CA . LYS A 1 101 ? -9.719 12.654 -5.419 1.00 81.94 101 LYS A CA 1
ATOM 804 C C . LYS A 1 101 ? -9.825 11.405 -4.547 1.00 81.94 101 LYS A C 1
ATOM 806 O O . LYS A 1 101 ? -9.847 11.528 -3.327 1.00 81.94 101 LYS A O 1
ATOM 811 N N . ASP A 1 102 ? -9.924 10.232 -5.160 1.00 81.69 102 ASP A N 1
ATOM 812 C CA . ASP A 1 102 ? -10.080 8.978 -4.423 1.00 81.69 102 ASP A CA 1
ATOM 813 C C . ASP A 1 102 ? -8.741 8.538 -3.834 1.00 81.69 102 ASP A C 1
ATOM 815 O O . ASP A 1 102 ? -8.674 8.188 -2.659 1.00 81.69 102 ASP A O 1
ATOM 819 N N . GLU A 1 103 ? -7.655 8.711 -4.589 1.00 84.81 103 GLU A N 1
ATOM 820 C CA . GLU A 1 103 ? -6.293 8.491 -4.100 1.00 84.81 103 GLU A CA 1
ATOM 821 C C . GLU A 1 103 ? -5.955 9.400 -2.904 1.00 84.81 103 GLU A C 1
ATOM 823 O O . GLU A 1 103 ? -5.361 8.941 -1.927 1.00 84.81 103 GLU A O 1
ATOM 828 N N . ALA A 1 104 ? -6.398 10.663 -2.912 1.00 82.44 104 ALA A N 1
ATOM 829 C CA . ALA A 1 104 ? -6.204 11.567 -1.777 1.00 82.44 104 ALA A CA 1
ATOM 830 C C . ALA A 1 104 ? -6.921 11.088 -0.502 1.00 82.44 104 ALA A C 1
ATOM 832 O O . ALA A 1 104 ? -6.354 11.202 0.584 1.00 82.44 104 ALA A O 1
ATOM 833 N N . LYS A 1 105 ? -8.132 10.519 -0.616 1.00 81.06 105 LYS A N 1
ATOM 834 C CA . LYS A 1 105 ? -8.862 9.944 0.534 1.00 81.06 105 LYS A CA 1
ATOM 835 C C . LYS A 1 105 ? -8.155 8.730 1.122 1.00 81.06 105 LYS A C 1
ATOM 837 O O . LYS A 1 105 ? -8.328 8.446 2.300 1.00 81.06 105 LYS A O 1
ATOM 842 N N . GLU A 1 106 ? -7.375 8.024 0.316 1.00 83.69 106 GLU A N 1
ATOM 843 C CA . GLU A 1 106 ? -6.571 6.874 0.735 1.00 83.69 106 GLU A CA 1
ATOM 844 C C . GLU A 1 106 ? -5.166 7.286 1.196 1.00 83.69 106 GLU A C 1
ATOM 846 O O . GLU A 1 106 ? -4.318 6.439 1.468 1.00 83.69 106 GLU A O 1
ATOM 851 N N . GLY A 1 107 ? -4.894 8.592 1.294 1.00 87.56 107 GLY A N 1
ATOM 852 C CA . GLY A 1 107 ? -3.596 9.109 1.710 1.00 87.56 107 GLY A CA 1
ATOM 853 C C . GLY A 1 107 ? -2.487 8.878 0.681 1.00 87.56 107 GLY A C 1
ATOM 854 O O . GLY A 1 107 ? -1.316 8.970 1.036 1.00 87.56 107 GLY A O 1
ATOM 855 N N . PHE A 1 108 ? -2.800 8.569 -0.580 1.00 90.94 108 PHE A N 1
ATOM 856 C CA . PHE A 1 108 ? -1.791 8.361 -1.620 1.00 90.94 108 PHE A CA 1
ATOM 857 C C . PHE A 1 108 ? -0.910 9.605 -1.796 1.00 90.94 108 PHE A C 1
ATOM 859 O O . PHE A 1 108 ? -1.402 10.728 -1.922 1.00 90.94 108 PHE A O 1
ATOM 866 N N . LEU A 1 109 ? 0.407 9.395 -1.824 1.00 90.62 109 LEU A N 1
ATOM 867 C CA . LEU A 1 109 ? 1.392 10.457 -2.023 1.00 90.62 109 LEU A CA 1
ATOM 868 C C . LEU A 1 109 ? 2.109 10.342 -3.363 1.00 90.62 109 LEU A C 1
ATOM 870 O O . LEU A 1 109 ? 2.326 11.344 -4.038 1.00 90.62 109 LEU A O 1
ATOM 874 N N . SER A 1 110 ? 2.570 9.140 -3.710 1.00 91.38 110 SER A N 1
ATOM 875 C CA . SER A 1 110 ? 3.354 8.947 -4.928 1.00 91.38 110 SER A CA 1
ATOM 876 C C . SER A 1 110 ? 3.425 7.490 -5.343 1.00 91.38 110 SER A C 1
ATOM 878 O O . SER A 1 110 ? 3.378 6.586 -4.508 1.00 91.38 110 SER A O 1
ATOM 880 N N . GLU A 1 111 ? 3.648 7.287 -6.635 1.00 92.56 111 GLU A N 1
ATOM 881 C CA . GLU A 1 111 ? 4.021 6.009 -7.214 1.00 92.56 111 GLU A CA 1
ATOM 882 C C . GLU A 1 111 ? 5.346 6.165 -7.961 1.00 92.56 111 GLU A C 1
ATOM 884 O O . GLU A 1 111 ? 5.573 7.156 -8.657 1.00 92.56 111 GLU A O 1
ATOM 889 N N . LYS A 1 112 ? 6.264 5.214 -7.776 1.00 92.81 112 LYS A N 1
ATOM 890 C CA . LYS A 1 112 ? 7.576 5.226 -8.427 1.00 92.81 112 LYS A CA 1
ATOM 891 C C . LYS A 1 112 ? 7.950 3.833 -8.894 1.00 92.81 112 LYS A C 1
ATOM 893 O O . LYS A 1 112 ? 7.894 2.874 -8.128 1.00 92.81 112 LYS A O 1
ATOM 898 N N . ILE A 1 113 ? 8.431 3.735 -10.127 1.00 93.44 113 ILE A N 1
ATOM 899 C CA . ILE A 1 113 ? 9.094 2.524 -10.608 1.00 93.44 113 ILE A CA 1
ATOM 900 C C . ILE A 1 113 ? 10.440 2.432 -9.887 1.00 93.44 113 ILE A C 1
ATOM 902 O O . ILE A 1 113 ? 11.284 3.317 -10.023 1.00 93.44 113 ILE A O 1
ATOM 906 N N . ILE A 1 114 ? 10.653 1.375 -9.115 1.00 93.88 114 ILE A N 1
ATOM 907 C CA . ILE A 1 114 ? 11.940 1.097 -8.477 1.00 93.88 114 ILE A CA 1
ATOM 908 C C . ILE A 1 114 ? 12.794 0.330 -9.481 1.00 93.88 114 ILE A C 1
ATOM 910 O O . ILE A 1 114 ? 13.779 0.863 -9.995 1.00 93.88 114 ILE A O 1
ATOM 914 N N . THR A 1 115 ? 12.307 -0.835 -9.897 1.00 91.12 115 THR A N 1
ATOM 915 C CA . THR A 1 115 ? 13.000 -1.734 -10.821 1.00 91.12 115 THR A CA 1
ATOM 916 C C . THR A 1 115 ? 12.171 -1.926 -12.080 1.00 91.12 115 THR A C 1
ATOM 918 O O . THR A 1 115 ? 10.968 -2.162 -12.001 1.00 91.12 115 THR A O 1
ATOM 921 N N . LEU A 1 116 ? 12.824 -1.834 -13.237 1.00 90.44 116 LEU A N 1
ATOM 922 C CA . LEU A 1 116 ? 12.313 -2.362 -14.498 1.00 90.44 116 LEU A CA 1
ATOM 923 C C . LEU A 1 116 ? 13.426 -3.213 -15.103 1.00 90.44 116 LEU A C 1
ATOM 925 O O . LEU A 1 116 ? 14.341 -2.679 -15.729 1.00 90.44 116 LEU A O 1
ATOM 929 N N . GLY A 1 117 ? 13.367 -4.508 -14.822 1.00 82.69 117 GLY A N 1
ATOM 930 C CA . GLY A 1 117 ? 14.276 -5.515 -15.350 1.00 82.69 117 GLY A CA 1
ATOM 931 C C . GLY A 1 117 ? 13.578 -6.438 -16.355 1.00 82.69 117 GLY A C 1
ATOM 932 O O . GLY A 1 117 ? 12.389 -6.273 -16.632 1.00 82.69 117 GLY A O 1
ATOM 933 N N . PRO A 1 118 ? 14.297 -7.439 -16.885 1.00 78.31 118 PRO A N 1
ATOM 934 C CA . PRO A 1 118 ? 13.732 -8.425 -17.807 1.00 78.31 118 PRO A CA 1
ATOM 935 C C . PRO A 1 118 ? 12.660 -9.294 -17.132 1.00 78.31 118 PRO A C 1
ATOM 937 O O . PRO A 1 118 ? 11.646 -9.626 -17.745 1.00 78.31 118 PRO A O 1
ATOM 940 N N . THR A 1 119 ? 12.865 -9.632 -15.856 1.00 86.69 119 THR A N 1
ATOM 941 C CA . THR A 1 119 ? 11.992 -10.515 -15.073 1.00 86.69 119 THR A CA 1
ATOM 942 C C . THR A 1 119 ? 11.022 -9.760 -14.186 1.00 86.69 119 THR A C 1
ATOM 944 O O . THR A 1 119 ? 9.916 -10.239 -13.986 1.00 86.69 119 THR A O 1
ATOM 947 N N . ASP A 1 120 ? 11.398 -8.589 -13.674 1.00 91.62 120 ASP A N 1
ATOM 948 C CA . ASP A 1 120 ? 10.660 -7.937 -12.593 1.00 91.62 120 ASP A CA 1
ATOM 949 C C . ASP A 1 120 ? 10.386 -6.460 -12.886 1.00 91.62 120 ASP A C 1
ATOM 951 O O . ASP A 1 120 ? 11.282 -5.676 -13.218 1.00 91.62 120 ASP A O 1
ATOM 955 N N . LEU A 1 121 ? 9.127 -6.072 -12.690 1.00 95.19 121 LEU A N 1
ATOM 956 C CA . LEU A 1 121 ? 8.675 -4.692 -12.589 1.00 95.19 121 LEU A CA 1
ATOM 957 C C . LEU A 1 121 ? 8.268 -4.445 -11.137 1.00 95.19 121 LEU A C 1
ATOM 959 O O . LEU A 1 121 ? 7.222 -4.922 -10.698 1.00 95.19 121 LEU A O 1
ATOM 963 N N . ILE A 1 122 ? 9.074 -3.673 -10.408 1.00 95.19 122 ILE A N 1
ATOM 964 C CA . ILE A 1 122 ? 8.789 -3.300 -9.020 1.00 95.19 122 ILE A CA 1
ATOM 965 C C . ILE A 1 122 ? 8.315 -1.855 -8.986 1.00 95.19 122 ILE A C 1
ATOM 967 O O . ILE A 1 122 ? 9.071 -0.934 -9.310 1.00 95.19 122 ILE A O 1
ATOM 971 N N . VAL A 1 123 ? 7.077 -1.653 -8.549 1.00 95.75 123 VAL A N 1
ATOM 972 C CA . VAL A 1 123 ? 6.470 -0.334 -8.373 1.00 95.75 123 VAL A CA 1
ATOM 973 C C . VAL A 1 123 ? 6.214 -0.091 -6.894 1.00 95.75 123 VAL A C 1
ATOM 975 O O . VAL A 1 123 ? 5.575 -0.892 -6.216 1.00 95.75 123 VAL A O 1
ATOM 978 N N . ARG A 1 124 ? 6.719 1.029 -6.380 1.00 94.94 124 ARG A N 1
ATOM 979 C CA . ARG A 1 124 ? 6.484 1.475 -5.010 1.00 94.94 124 ARG A CA 1
ATOM 980 C C . ARG A 1 124 ? 5.363 2.498 -4.983 1.00 94.94 124 ARG A C 1
ATOM 982 O O . ARG A 1 124 ? 5.490 3.543 -5.614 1.00 94.94 124 ARG A O 1
ATOM 989 N N . ARG A 1 125 ? 4.333 2.229 -4.186 1.00 94.25 125 ARG A N 1
ATOM 990 C CA . ARG A 1 125 ? 3.266 3.170 -3.834 1.00 94.25 125 ARG A CA 1
ATOM 991 C C . ARG A 1 125 ? 3.477 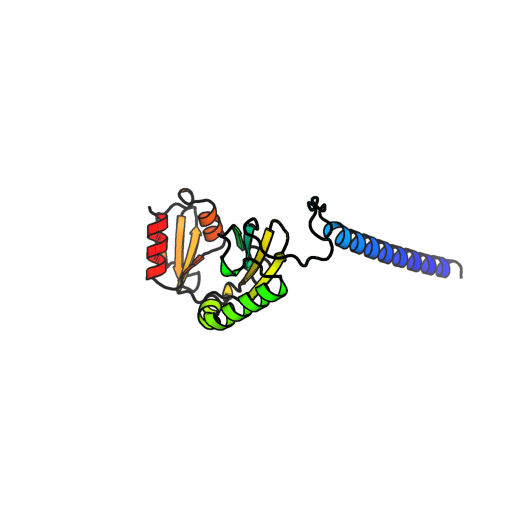3.641 -2.399 1.00 94.25 125 ARG A C 1
ATOM 993 O O . ARG A 1 125 ? 3.604 2.821 -1.490 1.00 94.25 125 ARG A O 1
ATOM 1000 N N . THR A 1 126 ? 3.535 4.951 -2.205 1.00 92.75 126 THR A N 1
ATOM 1001 C CA . THR A 1 126 ? 3.754 5.581 -0.900 1.00 92.75 126 THR A CA 1
ATOM 1002 C C . THR A 1 126 ? 2.483 6.287 -0.451 1.00 92.75 126 THR A C 1
ATOM 1004 O O . THR A 1 126 ? 1.905 7.047 -1.231 1.00 92.75 126 THR A O 1
ATOM 1007 N N . TYR A 1 127 ? 2.100 6.085 0.807 1.00 90.06 127 TYR A N 1
ATOM 1008 C CA . TYR A 1 127 ? 0.889 6.624 1.421 1.00 90.06 127 TYR A CA 1
ATOM 1009 C C . TYR A 1 127 ? 1.209 7.355 2.726 1.00 90.06 127 TYR A C 1
ATOM 1011 O O . TYR A 1 127 ? 2.137 6.989 3.438 1.00 90.06 127 TYR A O 1
ATOM 1019 N N . ASP A 1 128 ? 0.418 8.362 3.067 1.00 89.38 128 ASP A N 1
ATOM 1020 C CA . ASP A 1 128 ? 0.351 8.956 4.394 1.00 89.38 128 ASP A CA 1
ATOM 1021 C C . ASP A 1 128 ? -0.893 8.426 5.102 1.00 89.38 128 ASP A C 1
ATOM 1023 O O . ASP A 1 128 ? -2.006 8.907 4.888 1.00 89.38 128 ASP A O 1
ATOM 1027 N N . ILE A 1 129 ? -0.701 7.426 5.959 1.00 80.50 129 ILE A N 1
ATOM 1028 C CA . ILE A 1 129 ? -1.805 6.779 6.681 1.00 80.50 129 ILE A CA 1
ATOM 1029 C C . ILE A 1 129 ? -2.573 7.749 7.593 1.00 80.50 129 ILE A C 1
ATOM 1031 O O . ILE A 1 129 ? -3.711 7.471 7.961 1.00 80.50 129 ILE A O 1
ATOM 1035 N N . ASN A 1 130 ? -1.972 8.891 7.946 1.00 81.12 130 ASN A N 1
ATOM 1036 C CA . ASN A 1 130 ? -2.617 9.914 8.771 1.00 81.12 130 ASN A CA 1
ATOM 1037 C C . ASN A 1 130 ? -3.561 10.810 7.959 1.00 81.12 130 ASN A C 1
ATOM 1039 O O . ASN A 1 130 ? -4.348 11.551 8.540 1.00 81.12 130 ASN A O 1
ATOM 1043 N N . LYS A 1 131 ? -3.474 10.764 6.625 1.00 82.75 131 LYS A N 1
ATOM 1044 C CA . LYS A 1 131 ? -4.350 11.507 5.707 1.00 82.75 131 LYS A CA 1
ATOM 1045 C C . LYS A 1 131 ? -5.479 10.656 5.145 1.00 82.75 131 LYS A C 1
ATOM 1047 O O . LYS A 1 131 ? -6.285 11.166 4.371 1.00 82.75 131 LYS A O 1
ATOM 1052 N N . VAL A 1 132 ? -5.539 9.379 5.517 1.00 80.88 132 VAL A N 1
ATOM 1053 C CA . VAL A 1 132 ? -6.645 8.510 5.128 1.00 80.88 132 VAL A CA 1
ATOM 1054 C C . VAL A 1 132 ? -7.917 9.052 5.768 1.00 80.88 132 VAL A C 1
ATOM 1056 O O . VAL A 1 132 ? -7.973 9.253 6.979 1.00 80.88 132 VAL A O 1
ATOM 1059 N N . SER A 1 133 ? -8.936 9.297 4.955 1.00 82.25 133 SER A N 1
ATOM 1060 C CA . SER A 1 133 ? -10.265 9.651 5.440 1.00 82.25 133 SER A CA 1
ATOM 1061 C C . SER A 1 133 ? -11.018 8.366 5.767 1.00 82.25 133 SER A C 1
ATOM 1063 O O . SER A 1 133 ? -11.418 7.649 4.852 1.00 82.25 133 SER A O 1
ATOM 1065 N N . TYR A 1 134 ? -11.209 8.085 7.054 1.00 87.25 134 TYR A N 1
ATOM 1066 C CA . TYR A 1 134 ? -11.890 6.887 7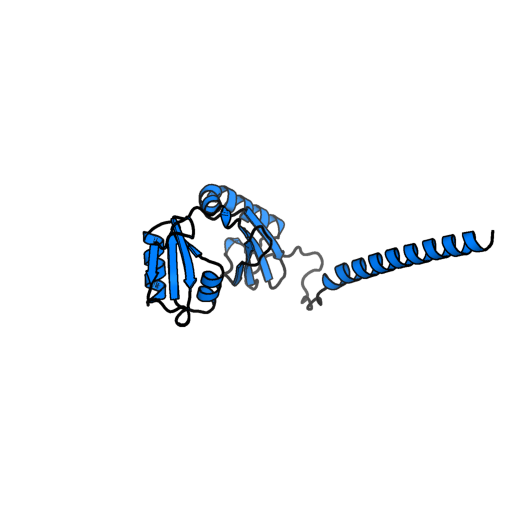.542 1.00 87.25 134 TYR A CA 1
ATOM 1067 C C . TYR A 1 134 ? -12.822 7.209 8.715 1.00 87.25 134 TYR A C 1
ATOM 1069 O O . TYR A 1 134 ? -12.582 8.160 9.464 1.00 87.25 134 TYR A O 1
ATOM 1077 N N . GLU A 1 135 ? -13.880 6.415 8.866 1.00 91.38 135 GLU A N 1
ATOM 1078 C CA . GLU A 1 135 ? -14.811 6.487 10.001 1.00 91.38 135 GLU A CA 1
ATOM 1079 C C . GLU A 1 135 ? -14.497 5.439 11.073 1.00 91.38 135 GLU A C 1
ATOM 1081 O O . GLU A 1 135 ? -14.785 5.674 12.247 1.00 91.38 135 GLU A O 1
ATOM 1086 N N . TYR A 1 136 ? -13.850 4.334 10.685 1.00 93.94 136 TYR A N 1
ATOM 1087 C CA . TYR A 1 136 ? -13.553 3.201 11.561 1.00 93.94 136 TYR A CA 1
ATOM 1088 C C . TYR A 1 136 ? -12.101 2.735 11.436 1.00 93.94 136 TYR A C 1
ATOM 1090 O O . TYR A 1 136 ? -11.486 2.843 10.373 1.00 93.94 136 TYR A O 1
ATOM 1098 N N . TYR A 1 137 ? -11.551 2.200 12.520 1.00 92.81 137 TYR A N 1
ATOM 1099 C CA . TYR A 1 137 ? -10.196 1.659 12.584 1.00 92.81 137 TYR A CA 1
ATOM 1100 C C . TYR A 1 137 ? -10.209 0.265 13.215 1.00 92.81 137 TYR A C 1
ATOM 1102 O O . TYR A 1 137 ? -10.622 0.120 14.362 1.00 92.81 137 TYR A O 1
ATOM 1110 N N . LEU A 1 138 ? -9.757 -0.753 12.484 1.00 93.81 138 LEU A N 1
ATOM 1111 C CA . LEU A 1 138 ? -9.703 -2.136 12.955 1.00 93.81 138 LEU A CA 1
ATOM 1112 C C . LEU A 1 138 ? -8.274 -2.497 13.351 1.00 93.81 138 LEU A C 1
ATOM 1114 O O . LEU A 1 138 ? -7.319 -2.174 12.640 1.00 93.81 138 LEU A O 1
ATOM 1118 N N . THR A 1 139 ? -8.137 -3.212 14.460 1.00 93.75 139 THR A N 1
ATOM 1119 C CA . THR A 1 139 ? -6.860 -3.756 14.935 1.00 93.75 139 THR A CA 1
ATOM 1120 C C . THR A 1 139 ? -7.096 -5.039 15.728 1.00 93.75 139 THR A C 1
ATOM 1122 O O . THR A 1 139 ? -8.217 -5.324 16.149 1.00 93.75 139 THR A O 1
ATOM 1125 N N . SER A 1 140 ? -6.033 -5.812 15.935 1.00 93.00 140 SER A N 1
ATOM 1126 C CA . SER A 1 140 ? -6.036 -6.965 16.839 1.00 93.00 140 SER A CA 1
ATOM 1127 C C . SER A 1 140 ? -5.842 -6.509 18.288 1.00 93.00 140 SER A C 1
ATOM 1129 O O . SER A 1 140 ? -4.900 -5.761 18.570 1.00 93.00 140 SER A O 1
ATOM 1131 N N . VAL A 1 141 ? -6.700 -6.965 19.202 1.00 93.25 141 VAL A N 1
ATOM 1132 C CA . VAL A 1 141 ? -6.522 -6.849 20.660 1.00 93.25 141 VAL A CA 1
ATOM 1133 C C . VAL A 1 141 ? -6.823 -8.213 21.267 1.00 93.25 141 VAL A C 1
ATOM 1135 O O . VAL A 1 141 ? -7.861 -8.802 20.984 1.00 93.25 141 VAL A O 1
ATOM 1138 N N . ASP A 1 142 ? -5.884 -8.748 22.048 1.00 91.88 142 ASP A N 1
ATOM 1139 C CA . ASP A 1 142 ? -5.999 -10.059 22.706 1.00 91.88 142 ASP A CA 1
ATOM 1140 C C . ASP A 1 142 ? -6.384 -11.220 21.767 1.00 91.88 142 ASP A C 1
ATOM 1142 O O . ASP A 1 142 ? -7.018 -12.192 22.167 1.00 91.88 142 ASP A O 1
ATOM 1146 N N . GLY A 1 143 ? -5.970 -11.135 20.499 1.00 90.81 143 GLY A N 1
ATOM 1147 C CA . GLY A 1 143 ? -6.235 -12.166 19.494 1.00 90.81 143 GLY A CA 1
ATOM 1148 C C . GLY A 1 143 ? -7.605 -12.068 18.822 1.00 90.81 143 GLY A C 1
ATOM 1149 O O . GLY A 1 143 ? -7.927 -12.946 18.025 1.00 90.81 143 GLY A O 1
ATOM 1150 N N . PHE A 1 144 ? -8.371 -11.006 19.074 1.00 94.12 144 PHE A N 1
ATOM 1151 C CA . PHE A 1 144 ? -9.662 -10.735 18.441 1.00 94.12 144 PHE A CA 1
ATOM 1152 C C . PHE A 1 144 ? -9.647 -9.406 17.682 1.00 94.12 144 PHE A C 1
ATOM 1154 O O . PHE A 1 144 ? -8.858 -8.506 17.987 1.00 94.12 144 PHE A O 1
ATOM 1161 N N . ILE A 1 145 ? -10.513 -9.273 16.677 1.00 94.94 145 ILE A N 1
ATOM 1162 C CA . ILE A 1 145 ? -10.676 -8.009 15.951 1.00 94.94 145 ILE A CA 1
ATOM 1163 C C . ILE A 1 145 ? -11.498 -7.031 16.800 1.00 94.94 145 ILE A C 1
ATOM 1165 O O . ILE A 1 145 ? -12.639 -7.316 17.175 1.00 94.94 145 ILE A O 1
ATOM 1169 N N . VAL A 1 146 ? -10.938 -5.845 17.037 1.00 96.44 146 VAL A N 1
ATOM 1170 C CA . VAL A 1 146 ? -11.618 -4.716 17.684 1.00 96.44 146 VAL A CA 1
ATOM 1171 C C . VAL A 1 146 ? -11.741 -3.560 16.701 1.00 96.44 146 VAL A C 1
ATOM 1173 O O . VAL A 1 146 ? -10.780 -3.207 16.009 1.00 96.44 146 VAL A O 1
ATOM 1176 N N . VAL A 1 147 ? -12.931 -2.966 16.655 1.00 97.00 147 VAL A N 1
ATOM 1177 C CA . VAL A 1 147 ? -13.273 -1.820 15.816 1.00 97.00 147 VAL A CA 1
ATOM 1178 C C . VAL A 1 147 ? -13.339 -0.570 16.687 1.00 97.00 147 VAL A C 1
ATOM 1180 O O . VAL A 1 147 ? -14.136 -0.480 17.617 1.00 97.00 147 VAL A O 1
ATOM 1183 N N . TYR A 1 148 ? -12.532 0.425 16.354 1.00 96.44 148 TYR A N 1
ATOM 1184 C CA . TYR A 1 148 ? -12.563 1.759 16.941 1.00 96.44 148 TYR A CA 1
ATOM 1185 C C . TYR A 1 148 ? -13.250 2.750 15.999 1.00 96.44 148 TYR A C 1
ATOM 1187 O O . TYR A 1 148 ? -13.241 2.568 14.779 1.00 96.44 148 TYR A O 1
ATOM 1195 N N . GLU A 1 149 ? -13.794 3.834 16.546 1.00 94.50 149 GLU A N 1
ATOM 1196 C CA . GLU A 1 149 ? -14.174 5.008 15.759 1.00 94.50 149 GLU A CA 1
ATOM 1197 C C . GLU A 1 149 ? -12.936 5.715 15.170 1.00 94.50 149 GLU A C 1
ATOM 1199 O O . GLU A 1 149 ? -11.781 5.384 15.467 1.00 94.50 149 GLU A O 1
ATOM 1204 N N . LYS A 1 150 ? -13.164 6.741 14.340 1.00 90.12 150 LYS A N 1
ATOM 1205 C CA . LYS A 1 150 ? -12.108 7.504 13.651 1.00 90.12 150 LYS A CA 1
ATOM 1206 C C . LYS A 1 150 ? -10.998 8.031 14.571 1.00 90.12 150 LYS A C 1
ATOM 1208 O O . LYS A 1 150 ? -9.863 8.216 14.125 1.00 90.12 150 LYS A O 1
ATOM 1213 N N . ASP A 1 151 ? -11.319 8.272 15.843 1.00 88.25 151 ASP A N 1
ATOM 1214 C CA . ASP A 1 151 ? -10.399 8.779 16.866 1.00 88.25 151 ASP A CA 1
ATOM 1215 C C . ASP A 1 151 ? -9.398 7.728 17.389 1.00 88.25 151 ASP A C 1
ATOM 1217 O O . ASP A 1 151 ? -8.457 8.099 18.098 1.00 88.25 151 ASP A O 1
ATOM 1221 N N . ARG A 1 152 ? -9.570 6.449 17.013 1.00 90.44 152 ARG A N 1
ATOM 1222 C CA . ARG A 1 152 ? -8.783 5.276 17.448 1.00 90.44 152 ARG A CA 1
ATOM 1223 C C . ARG A 1 152 ? -8.762 5.053 18.962 1.00 90.44 152 ARG A C 1
ATOM 1225 O O . ARG A 1 152 ? -7.843 4.421 19.480 1.00 90.44 152 ARG A O 1
ATOM 1232 N N . LYS A 1 153 ? -9.728 5.618 19.681 1.00 92.44 153 LYS A N 1
ATOM 1233 C CA . LYS A 1 153 ? -9.816 5.562 21.146 1.00 92.44 153 LYS A CA 1
ATOM 1234 C C . LYS A 1 153 ? -11.158 5.014 21.586 1.00 92.44 153 LYS A C 1
ATOM 1236 O O . LYS A 1 153 ? -11.206 4.161 22.466 1.00 92.44 153 LYS A O 1
ATOM 1241 N N . THR A 1 154 ? -12.227 5.494 20.965 1.00 94.88 154 THR A N 1
ATOM 1242 C CA . THR A 1 154 ? -13.586 5.059 21.257 1.00 94.88 154 THR A CA 1
ATOM 1243 C C . THR A 1 154 ? -13.812 3.712 20.587 1.00 94.88 154 THR A C 1
ATOM 1245 O O . THR A 1 154 ? -13.699 3.603 19.367 1.00 94.88 154 THR A O 1
ATOM 1248 N N . ILE A 1 155 ? -14.077 2.671 21.379 1.00 96.62 155 ILE A N 1
ATOM 1249 C CA . ILE A 1 155 ? -14.442 1.355 20.845 1.00 96.62 155 ILE A CA 1
ATOM 1250 C C . ILE A 1 155 ? -15.836 1.483 20.234 1.00 96.62 155 ILE A C 1
ATOM 1252 O O . ILE A 1 155 ? -16.785 1.853 20.923 1.00 96.62 155 ILE A O 1
ATOM 1256 N N . PHE A 1 156 ? -15.933 1.191 18.942 1.00 96.62 156 PHE A N 1
ATOM 1257 C CA . PHE A 1 156 ? -17.198 1.094 18.228 1.00 96.62 156 PHE A CA 1
ATOM 1258 C C . PHE A 1 156 ? -17.809 -0.299 18.395 1.00 96.62 156 PHE A C 1
ATOM 1260 O O . PHE A 1 156 ? -19.005 -0.410 18.654 1.00 96.62 156 PHE A O 1
ATOM 1267 N N . ASP A 1 157 ? -16.990 -1.345 18.252 1.00 95.25 157 ASP A N 1
ATOM 1268 C CA . ASP A 1 157 ? -17.423 -2.735 18.383 1.00 95.25 157 ASP A CA 1
ATOM 1269 C C . ASP A 1 157 ? -16.255 -3.651 18.777 1.00 95.25 157 ASP A C 1
ATOM 1271 O O . ASP A 1 157 ? -15.115 -3.450 18.347 1.00 95.25 157 ASP A O 1
ATOM 1275 N N . GLN A 1 158 ? -16.541 -4.673 19.576 1.00 93.62 158 GLN A N 1
ATOM 1276 C CA . GLN A 1 158 ? -15.594 -5.726 19.926 1.00 93.62 158 GLN A CA 1
ATOM 1277 C C . GLN A 1 158 ? -16.150 -7.042 19.395 1.00 93.62 158 GLN A C 1
ATOM 1279 O O . GLN A 1 158 ? -17.176 -7.524 19.867 1.00 93.62 158 GLN A O 1
ATOM 1284 N N . THR A 1 159 ? -15.479 -7.603 18.390 1.00 93.31 159 THR A N 1
ATOM 1285 C CA . THR A 1 159 ? -15.975 -8.789 17.688 1.00 93.31 159 THR A CA 1
ATOM 1286 C C . THR A 1 159 ? -15.414 -10.068 18.302 1.00 93.31 159 THR A C 1
ATOM 1288 O O . THR A 1 159 ? -14.303 -10.074 18.831 1.00 93.31 159 THR A O 1
ATOM 1291 N N . ASP A 1 160 ? -16.131 -11.178 18.131 1.00 93.06 160 ASP A N 1
ATOM 1292 C CA . ASP A 1 160 ? -15.657 -12.520 18.501 1.00 93.06 160 ASP A CA 1
ATOM 1293 C C . ASP A 1 160 ? -14.808 -13.181 17.393 1.00 93.06 160 ASP A C 1
ATOM 1295 O O . ASP A 1 160 ? -14.532 -14.383 17.425 1.00 93.06 160 ASP A O 1
ATOM 1299 N N . ILE A 1 161 ? -14.384 -12.413 16.382 1.00 92.81 161 ILE A N 1
ATOM 1300 C CA . ILE A 1 161 ? -13.597 -12.926 15.258 1.00 92.81 161 ILE A CA 1
ATOM 1301 C C . ILE A 1 161 ? -12.136 -13.053 15.694 1.00 92.81 161 ILE A C 1
ATOM 1303 O O . ILE A 1 161 ? -11.434 -12.055 15.880 1.00 92.81 161 ILE A O 1
ATOM 1307 N N . ALA A 1 162 ? -11.672 -14.294 15.844 1.00 93.31 162 ALA A N 1
ATOM 1308 C CA . ALA A 1 162 ? -10.296 -14.595 16.218 1.00 93.31 162 ALA A CA 1
ATOM 1309 C C . ALA A 1 162 ? -9.329 -14.309 15.059 1.00 93.31 162 ALA A C 1
ATOM 1311 O O . ALA A 1 162 ? -9.494 -14.816 13.956 1.00 93.31 162 ALA A O 1
ATOM 1312 N N . THR A 1 163 ? -8.246 -13.576 15.300 1.00 90.50 163 THR A N 1
ATOM 1313 C CA . THR A 1 163 ? -7.271 -13.246 14.245 1.00 90.50 163 THR A CA 1
ATOM 1314 C C . THR A 1 163 ? -6.510 -14.467 13.732 1.00 90.50 163 THR A C 1
ATOM 1316 O O . THR A 1 163 ? -5.993 -14.458 12.617 1.00 90.50 163 THR A O 1
ATOM 1319 N N . THR A 1 164 ? -6.466 -15.548 14.512 1.00 90.38 164 THR A N 1
ATOM 1320 C CA . THR A 1 164 ? -5.856 -16.824 14.124 1.00 90.38 164 THR A CA 1
ATOM 1321 C C . THR A 1 164 ? -6.610 -17.545 13.009 1.00 90.38 164 THR A C 1
ATOM 1323 O O . THR A 1 164 ? -5.976 -18.332 12.303 1.00 90.38 164 THR A O 1
ATOM 1326 N N . SER A 1 165 ? -7.908 -17.274 12.809 1.00 87.88 165 SER A N 1
ATOM 1327 C CA . SER A 1 165 ? -8.675 -17.834 11.685 1.00 87.88 165 SER A CA 1
ATOM 1328 C C . SER A 1 165 ? -8.303 -17.187 10.349 1.00 87.88 165 SER A C 1
ATOM 1330 O O . SER A 1 165 ? -8.529 -17.772 9.291 1.00 87.88 165 SER A O 1
ATOM 1332 N N . LEU A 1 166 ? -7.689 -16.004 10.384 1.00 89.19 166 LEU A N 1
ATOM 1333 C CA . LEU A 1 166 ? -7.401 -15.219 9.196 1.00 89.19 166 LEU A CA 1
ATOM 1334 C C . LEU A 1 166 ? -6.141 -15.694 8.466 1.00 89.19 166 LEU A C 1
ATOM 1336 O O . LEU A 1 166 ? -5.138 -16.139 9.055 1.00 89.19 166 LEU A O 1
ATOM 1340 N N . GLY A 1 167 ? -6.158 -15.491 7.149 1.00 88.62 167 GLY A N 1
ATOM 1341 C CA . GLY A 1 167 ? -4.989 -15.659 6.298 1.00 88.62 167 GLY A CA 1
ATOM 1342 C C . GLY A 1 167 ? -3.819 -14.781 6.751 1.00 88.62 167 GLY A C 1
ATOM 1343 O O . GLY A 1 167 ? -3.991 -13.724 7.358 1.00 88.62 167 GLY A O 1
ATOM 1344 N N . VAL A 1 168 ? -2.594 -15.209 6.432 1.00 85.00 168 VAL A N 1
ATOM 1345 C CA . VAL A 1 168 ? -1.361 -14.503 6.835 1.00 85.00 168 VAL A CA 1
ATOM 1346 C C . VAL A 1 168 ? -1.372 -13.041 6.373 1.00 85.00 168 VAL A C 1
ATOM 1348 O O . VAL A 1 168 ? -1.011 -12.153 7.138 1.00 85.00 168 VAL A O 1
ATOM 1351 N N . SER A 1 169 ? -1.845 -12.781 5.150 1.00 80.38 169 SER A N 1
ATOM 1352 C CA . SER A 1 169 ? -1.897 -11.424 4.597 1.00 80.38 169 SER A CA 1
ATOM 1353 C C . SER A 1 169 ? -2.910 -10.512 5.293 1.00 80.38 169 SER A C 1
ATOM 1355 O O . SER A 1 169 ? -2.735 -9.294 5.226 1.00 80.38 169 SER A O 1
ATOM 1357 N N . ASP A 1 170 ? -3.968 -11.057 5.893 1.00 86.62 170 ASP A N 1
ATOM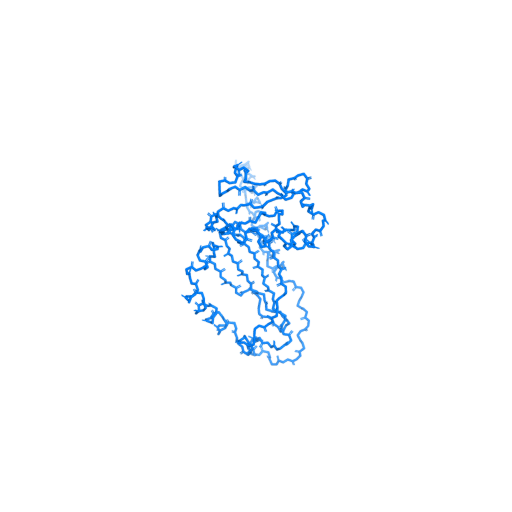 1358 C CA . ASP A 1 170 ? -5.005 -10.266 6.566 1.00 86.62 170 ASP A CA 1
ATOM 1359 C C . ASP A 1 170 ? -4.610 -9.982 8.011 1.00 86.62 170 ASP A C 1
ATOM 1361 O O . ASP A 1 170 ? -4.765 -8.855 8.477 1.00 86.62 170 ASP A O 1
ATOM 1365 N N 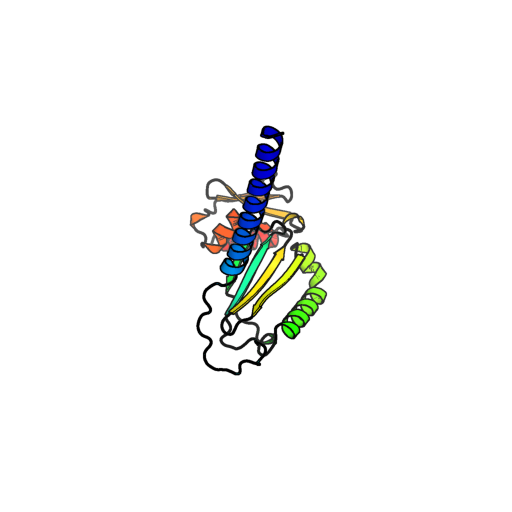. ARG A 1 171 ? -3.969 -10.952 8.678 1.00 88.38 171 ARG A N 1
ATOM 1366 C CA . ARG A 1 171 ? -3.303 -10.717 9.967 1.00 88.38 171 ARG A CA 1
ATOM 1367 C C . ARG A 1 171 ? -2.265 -9.612 9.879 1.00 88.38 171 ARG A C 1
ATOM 1369 O O . ARG A 1 171 ? -2.301 -8.688 10.677 1.00 88.38 171 ARG A O 1
ATOM 1376 N N . GLU A 1 172 ? -1.397 -9.655 8.870 1.00 85.38 172 GLU A N 1
ATOM 1377 C CA . GLU A 1 172 ? -0.376 -8.617 8.691 1.00 85.38 172 GLU A CA 1
ATOM 1378 C C . GLU A 1 172 ? -1.004 -7.228 8.461 1.00 85.38 172 GLU A C 1
ATOM 1380 O O . GLU A 1 172 ? -0.471 -6.214 8.912 1.00 85.38 172 GLU A O 1
ATOM 1385 N N . GLN A 1 173 ? -2.157 -7.154 7.789 1.00 83.19 173 GLN A N 1
ATOM 1386 C CA . GLN A 1 173 ? -2.892 -5.895 7.630 1.00 83.19 173 GLN A CA 1
ATOM 1387 C C . GLN A 1 173 ? -3.509 -5.420 8.952 1.00 83.19 173 GLN A C 1
ATOM 1389 O O . GLN A 1 173 ? -3.372 -4.243 9.281 1.00 83.19 173 GLN A O 1
ATOM 1394 N N . LEU A 1 174 ? -4.123 -6.317 9.729 1.00 88.12 174 LEU A N 1
ATOM 1395 C CA . LEU A 1 174 ? -4.678 -6.013 11.054 1.00 88.12 174 LEU A CA 1
ATOM 1396 C C . LEU A 1 174 ? -3.612 -5.556 12.049 1.00 88.12 174 LEU A C 1
ATOM 1398 O O . LEU A 1 174 ? -3.845 -4.593 12.776 1.00 88.12 174 LEU A O 1
ATOM 1402 N N . ASP A 1 175 ? -2.436 -6.182 12.041 1.00 84.56 175 ASP A N 1
ATOM 1403 C CA . ASP A 1 175 ? -1.300 -5.795 12.887 1.00 84.56 175 ASP A CA 1
ATOM 1404 C C . ASP A 1 175 ? -0.778 -4.392 12.539 1.00 84.56 175 ASP A C 1
ATOM 1406 O O . ASP A 1 175 ? -0.259 -3.666 13.389 1.00 84.56 175 ASP A O 1
ATOM 1410 N N . ASN A 1 176 ? -0.918 -3.983 11.277 1.00 81.50 176 ASN A N 1
ATOM 1411 C CA . ASN A 1 176 ? -0.599 -2.627 10.836 1.00 81.50 176 ASN A CA 1
ATOM 1412 C C . ASN A 1 176 ? -1.736 -1.620 11.080 1.00 81.50 176 ASN A C 1
ATOM 1414 O O . ASN A 1 176 ? -1.496 -0.414 10.962 1.00 81.50 176 ASN A O 1
ATOM 1418 N N . GLY A 1 177 ? -2.927 -2.101 11.440 1.00 86.38 177 GLY A N 1
ATOM 1419 C CA . GLY A 1 177 ? -4.147 -1.318 11.566 1.00 86.38 177 GLY A CA 1
ATOM 1420 C C . GLY A 1 177 ? -4.818 -1.054 10.220 1.00 86.38 177 GLY A C 1
ATOM 1421 O O . GLY A 1 177 ? -4.177 -0.616 9.260 1.00 86.38 177 GLY A O 1
ATOM 1422 N N . ILE A 1 178 ? -6.132 -1.264 10.160 1.00 87.62 178 ILE A N 1
ATOM 1423 C CA . ILE A 1 178 ? -6.931 -1.084 8.942 1.00 87.62 178 ILE A CA 1
ATOM 1424 C C . ILE A 1 178 ? -7.871 0.105 9.128 1.00 87.62 178 ILE A C 1
ATOM 1426 O O . ILE A 1 178 ? -8.725 0.105 10.007 1.00 87.62 178 ILE A O 1
ATOM 1430 N N . CYS A 1 179 ? -7.732 1.118 8.278 1.00 88.38 179 CYS A N 1
ATOM 1431 C CA . CYS A 1 179 ? -8.649 2.252 8.217 1.00 88.38 179 CYS A CA 1
ATOM 1432 C C . CYS A 1 179 ? -9.799 1.941 7.248 1.00 88.38 179 CYS A C 1
ATOM 1434 O O . CYS A 1 179 ? -9.538 1.622 6.089 1.00 88.38 179 CYS A O 1
ATOM 1436 N N . VAL A 1 180 ? -11.047 2.082 7.694 1.00 89.88 180 VAL A N 1
ATOM 1437 C CA . VAL A 1 180 ? -12.255 1.740 6.928 1.00 89.88 180 VAL A CA 1
ATOM 1438 C C . VAL A 1 180 ? -13.142 2.968 6.726 1.00 89.88 180 VAL A C 1
ATOM 1440 O O . VAL A 1 180 ? -13.417 3.720 7.669 1.00 89.88 180 VAL A O 1
ATOM 1443 N N . LYS A 1 181 ? -13.566 3.203 5.478 1.00 88.00 181 LYS A N 1
ATOM 1444 C CA . LYS A 1 181 ? -14.151 4.481 5.045 1.00 88.00 181 LYS A CA 1
ATOM 1445 C C . LYS A 1 181 ? -15.521 4.724 5.650 1.00 88.00 181 LYS A C 1
ATOM 1447 O O . LYS A 1 181 ? -15.770 5.833 6.106 1.00 88.00 181 LYS A O 1
ATOM 1452 N N . ASP A 1 182 ? -16.385 3.714 5.611 1.00 89.19 182 ASP A N 1
ATOM 1453 C CA . ASP A 1 182 ? -17.769 3.814 6.061 1.00 89.19 182 ASP A CA 1
ATOM 1454 C C . ASP A 1 182 ? -18.279 2.502 6.676 1.00 89.19 182 ASP A C 1
ATOM 1456 O O . ASP A 1 182 ? -17.647 1.444 6.603 1.00 89.19 182 ASP A O 1
ATOM 1460 N N . LYS A 1 183 ? -19.460 2.576 7.295 1.00 93.25 183 LYS A N 1
ATOM 1461 C CA . LYS A 1 183 ? -20.071 1.455 8.023 1.00 93.25 183 LYS A CA 1
ATOM 1462 C C . LYS A 1 183 ? -20.408 0.255 7.127 1.00 93.25 183 LYS A C 1
ATOM 1464 O O . LYS A 1 183 ? -20.455 -0.871 7.613 1.00 93.25 183 LYS A O 1
ATOM 1469 N N . ARG A 1 184 ? -20.661 0.463 5.829 1.00 93.50 184 ARG A N 1
ATOM 1470 C CA . ARG A 1 184 ? -20.973 -0.641 4.903 1.00 93.50 184 ARG A CA 1
ATOM 1471 C C . ARG A 1 184 ? -19.715 -1.427 4.570 1.00 93.50 184 ARG A C 1
ATOM 1473 O O . ARG A 1 184 ? -19.752 -2.651 4.607 1.00 93.50 184 ARG A O 1
ATOM 1480 N N . GLU A 1 185 ? -18.619 -0.726 4.279 1.00 91.81 185 GLU A N 1
ATOM 1481 C CA . GLU A 1 185 ? -17.311 -1.351 4.049 1.00 91.81 185 GLU A CA 1
ATOM 1482 C C . GLU A 1 185 ? -16.854 -2.135 5.286 1.00 91.81 185 GLU A C 1
ATOM 1484 O O . GLU A 1 185 ? -16.385 -3.263 5.150 1.00 91.81 185 GLU A O 1
ATOM 1489 N N . LEU A 1 186 ? -17.087 -1.587 6.486 1.00 94.69 186 LEU A N 1
ATOM 1490 C CA . LEU A 1 186 ? -16.810 -2.272 7.749 1.00 94.69 186 LEU A CA 1
ATOM 1491 C C . LEU A 1 186 ? -17.502 -3.634 7.818 1.00 94.69 186 LEU A C 1
ATOM 1493 O O . LEU A 1 186 ? -16.834 -4.646 8.011 1.00 94.69 186 LEU A O 1
ATOM 1497 N N . TYR A 1 187 ? -18.823 -3.676 7.642 1.00 94.31 187 TYR A N 1
ATOM 1498 C CA . TYR A 1 187 ? -19.548 -4.941 7.752 1.00 94.31 187 TYR A CA 1
ATOM 1499 C C . TYR A 1 187 ? -19.194 -5.929 6.649 1.00 94.31 187 TYR A C 1
ATOM 1501 O O . TYR A 1 187 ? -19.067 -7.113 6.937 1.00 94.31 187 TYR A O 1
ATOM 1509 N N . PHE A 1 188 ? -18.967 -5.451 5.425 1.00 93.56 188 PHE A N 1
ATOM 1510 C CA . PHE A 1 188 ? -18.508 -6.309 4.336 1.00 93.56 188 PHE A CA 1
ATOM 1511 C C . PHE A 1 188 ? -17.166 -6.985 4.666 1.00 93.56 188 PHE A C 1
ATOM 1513 O O . PHE A 1 188 ? -16.989 -8.176 4.417 1.00 93.56 188 PHE A O 1
ATOM 1520 N N . MET A 1 189 ? -16.224 -6.249 5.268 1.00 92.06 189 MET A N 1
ATOM 1521 C CA . MET A 1 189 ? -14.954 -6.831 5.715 1.00 92.06 189 MET A CA 1
ATOM 1522 C C . MET A 1 189 ? -15.142 -7.834 6.853 1.00 92.06 189 MET A C 1
ATOM 1524 O O . MET A 1 189 ? -14.570 -8.919 6.799 1.00 92.06 189 MET A O 1
ATOM 1528 N N . LEU A 1 190 ? -15.939 -7.493 7.869 1.00 93.38 190 LEU A N 1
ATOM 1529 C CA . LEU A 1 190 ? -16.172 -8.386 9.007 1.00 93.38 190 LEU A CA 1
ATOM 1530 C C . LEU A 1 190 ? -16.859 -9.690 8.578 1.00 93.38 190 LEU A C 1
ATOM 1532 O O . LEU A 1 190 ? -16.475 -10.752 9.057 1.00 93.38 190 LEU A O 1
ATOM 1536 N N . GLU A 1 191 ? -17.803 -9.629 7.638 1.00 92.19 191 GLU A N 1
ATOM 1537 C CA . GLU A 1 191 ? -18.449 -10.809 7.045 1.00 92.19 191 GLU A CA 1
ATOM 1538 C C . GLU A 1 191 ? -17.441 -11.704 6.306 1.00 92.19 191 GLU A C 1
ATOM 1540 O O . GLU A 1 191 ? -17.456 -12.927 6.449 1.00 92.19 191 GLU A O 1
ATOM 1545 N N . SER A 1 192 ? -16.506 -11.100 5.565 1.00 90.81 192 SER A N 1
ATOM 1546 C CA . SER A 1 192 ? -15.425 -11.845 4.912 1.00 90.81 192 SER A CA 1
ATOM 1547 C C . SER A 1 192 ? -14.462 -12.507 5.904 1.00 90.81 192 SER A C 1
ATOM 1549 O O . SER A 1 192 ? -13.785 -13.459 5.524 1.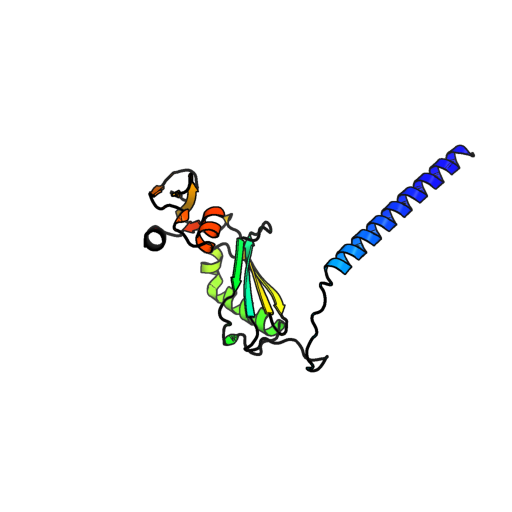00 90.81 192 SER A O 1
ATOM 1551 N N . TYR A 1 193 ? -14.349 -11.994 7.129 1.00 90.06 193 TYR A N 1
ATOM 1552 C CA . TYR A 1 193 ? -13.471 -12.526 8.175 1.00 90.06 193 TYR A CA 1
ATOM 1553 C C . TYR A 1 193 ? -14.147 -13.571 9.067 1.00 90.06 193 TYR A C 1
ATOM 1555 O O . TYR A 1 193 ? -13.454 -14.352 9.719 1.00 90.06 193 TYR A O 1
ATOM 1563 N N . SER A 1 194 ? -15.479 -13.581 9.105 1.00 85.56 194 SER A N 1
ATOM 1564 C CA . SER A 1 194 ? -16.275 -14.571 9.833 1.00 85.56 194 SER A CA 1
ATOM 1565 C C . SER A 1 194 ? -16.714 -15.768 8.980 1.00 85.56 194 SER A C 1
ATOM 1567 O O . SER A 1 194 ? -17.298 -16.702 9.531 1.00 85.56 194 SER A O 1
ATOM 1569 N N . SER A 1 195 ? -16.457 -15.731 7.668 1.00 74.88 195 SER A N 1
ATOM 1570 C CA . SER A 1 195 ? -16.725 -16.822 6.715 1.00 74.88 195 SER A CA 1
ATOM 1571 C C . SER A 1 195 ? -15.671 -17.924 6.783 1.00 74.88 195 SER A C 1
ATOM 1573 O O . SER A 1 195 ? -16.070 -19.109 6.716 1.00 74.88 195 SER A O 1
#

Solvent-accessible surface area (backbone atoms only — not comparable to full-atom values): 11032 Å² total; per-residue (Å²): 116,74,68,62,53,55,55,53,51,54,52,51,53,51,52,51,50,52,53,50,52,51,49,51,51,50,48,49,57,57,49,71,68,58,64,82,82,73,83,80,76,94,68,66,99,84,62,77,56,42,37,46,95,75,26,45,30,33,42,33,35,28,36,74,88,67,50,76,72,49,74,46,80,48,86,64,59,76,87,47,54,69,31,33,66,71,56,44,52,58,50,52,56,54,50,48,69,74,42,45,73,62,40,42,39,61,11,53,72,50,75,44,77,77,41,73,46,79,55,38,35,33,36,38,40,33,22,34,77,88,52,39,62,41,45,30,31,35,31,68,54,100,55,19,41,31,33,18,30,61,82,68,70,53,75,72,46,79,49,91,46,49,47,83,81,48,55,71,74,53,40,55,42,30,75,70,47,40,77,30,61,44,77,66,60,46,51,55,52,52,50,68,69,71,107

Mean predicted aligned error: 14.25 Å

Secondary structure (DSSP, 8-state):
-HHHHHHHHHHHHHHHHHHHHHHHHHHHHHHTT--------SS-TTPPPB--TT-EEEEEEEETTS-EEEEEEEPPPGGGTT-BHHHHHHHHHHHHHHHHHHHHHTTEEEEEEEEE-SSEEEEEEEE-GGG---SEEEEEETTEEEEEETTSSSEEEEEEEEGGGS-HHHHHHHHH-EEESSHHHHHHHHHHHH-

Radius of gyration: 25.07 Å; Cα contacts (8 Å, |Δi|>4): 267; chains: 1; bounding box: 80×41×50 Å